Protein AF-A0A7M7LKY0-F1 (afdb_monomer)

Secondary structure (DSSP, 8-state):
---TTS---EEEEE-GGGTTTTTT--EEEEEE-TTT--EEEEEES---HHHHHHHHHHHHHH----HHHHHHHHHHHHHHSPBTTTTB-GGG--TTTHHHHHHHHHHHHHHT-PPPSS-TT-EEEEEP---TT--TTS-SEEEEEEEEEEEEEETTEEEEEEE-TT-PBPSS-EEGGGEEE-

Structure (mmCIF, N/CA/C/O backbone):
data_AF-A0A7M7LKY0-F1
#
_entry.id   AF-A0A7M7LKY0-F1
#
loop_
_atom_site.group_PDB
_atom_site.id
_atom_site.type_symbol
_atom_site.label_atom_id
_atom_site.label_alt_id
_atom_site.label_comp_id
_atom_site.label_asym_id
_atom_site.label_entity_id
_atom_site.label_seq_id
_atom_site.pdbx_PDB_ins_code
_atom_site.Cartn_x
_atom_site.Cartn_y
_atom_site.Cartn_z
_atom_site.occupancy
_atom_site.B_iso_or_equiv
_atom_site.auth_seq_id
_atom_site.auth_comp_id
_atom_site.auth_asym_id
_atom_site.auth_atom_id
_atom_site.pdbx_PDB_model_num
ATOM 1 N N . MET A 1 1 ? -1.950 3.261 -10.637 1.00 43.12 1 MET A N 1
ATOM 2 C CA . MET A 1 1 ? -0.939 3.680 -9.642 1.00 43.12 1 MET A CA 1
ATOM 3 C C . MET A 1 1 ? -0.586 5.120 -9.953 1.00 43.12 1 MET A C 1
ATOM 5 O O . MET A 1 1 ? -0.493 5.429 -11.133 1.00 43.12 1 MET A O 1
ATOM 9 N N . ARG A 1 2 ? -0.475 5.975 -8.933 1.00 46.00 2 ARG A N 1
ATOM 10 C CA . ARG A 1 2 ? 0.137 7.307 -9.062 1.00 46.00 2 ARG A CA 1
ATOM 11 C C . ARG A 1 2 ? 1.649 7.134 -9.315 1.00 46.00 2 ARG A C 1
ATOM 13 O O . ARG A 1 2 ? 2.195 6.119 -8.879 1.00 46.00 2 ARG A O 1
ATOM 20 N N . GLY A 1 3 ? 2.249 8.007 -10.119 1.00 49.88 3 GLY A N 1
ATOM 21 C CA . GLY A 1 3 ? 3.617 7.910 -10.649 1.00 49.88 3 GLY A CA 1
ATOM 22 C C . GLY A 1 3 ? 4.743 8.091 -9.618 1.00 49.88 3 GLY A C 1
ATOM 23 O O . GLY A 1 3 ? 4.490 8.258 -8.425 1.00 49.88 3 GLY A O 1
ATOM 24 N N . LEU A 1 4 ? 5.994 8.035 -10.101 1.00 54.53 4 LEU A N 1
ATOM 25 C CA . LEU A 1 4 ? 7.204 8.408 -9.348 1.00 54.53 4 LEU A CA 1
ATOM 26 C C . LEU A 1 4 ? 7.056 9.808 -8.772 1.00 54.53 4 LEU A C 1
ATOM 28 O O . LEU A 1 4 ? 6.552 10.707 -9.441 1.00 54.53 4 LEU A O 1
ATOM 32 N N . ASP A 1 5 ? 7.503 9.978 -7.541 1.00 54.78 5 ASP A N 1
ATOM 33 C CA . ASP A 1 5 ? 7.459 11.223 -6.808 1.00 54.78 5 ASP A CA 1
ATOM 34 C C . ASP A 1 5 ? 6.046 11.812 -6.557 1.00 54.78 5 ASP A C 1
ATOM 36 O O . ASP A 1 5 ? 5.919 12.922 -6.039 1.00 54.78 5 ASP A O 1
ATOM 40 N N . GLU A 1 6 ? 4.959 11.084 -6.840 1.00 62.81 6 GLU A N 1
ATOM 41 C CA . GLU A 1 6 ? 3.590 11.582 -6.612 1.00 62.81 6 GLU A CA 1
ATOM 42 C C . GLU A 1 6 ? 3.044 11.252 -5.218 1.00 62.81 6 GLU A C 1
ATOM 44 O O . GLU A 1 6 ? 2.057 11.836 -4.765 1.00 62.81 6 GLU A O 1
ATOM 49 N N . THR A 1 7 ? 3.603 10.251 -4.538 1.00 69.56 7 THR A N 1
ATOM 50 C CA . THR A 1 7 ? 3.146 9.837 -3.204 1.00 69.56 7 THR A CA 1
ATOM 51 C C . THR A 1 7 ? 4.330 9.411 -2.354 1.00 69.56 7 THR A C 1
ATOM 53 O O . THR A 1 7 ? 4.968 8.402 -2.640 1.00 69.56 7 THR A O 1
ATOM 56 N N . TRP A 1 8 ? 4.617 10.207 -1.321 1.00 73.69 8 TRP A N 1
ATOM 57 C CA . TRP A 1 8 ? 5.762 10.030 -0.429 1.00 73.69 8 TRP A CA 1
ATOM 58 C C . TRP A 1 8 ? 5.234 9.827 0.993 1.00 73.69 8 TRP A C 1
ATOM 60 O O . TRP A 1 8 ? 4.974 10.806 1.697 1.00 73.69 8 TRP A O 1
ATOM 70 N N . PRO A 1 9 ? 4.993 8.581 1.432 1.00 83.00 9 PRO A N 1
ATOM 71 C CA . PRO A 1 9 ? 4.796 8.281 2.833 1.00 83.00 9 PRO A CA 1
ATOM 72 C C . PRO A 1 9 ? 6.006 8.772 3.617 1.00 83.00 9 PRO A C 1
ATOM 74 O O . PRO A 1 9 ? 7.152 8.474 3.272 1.00 83.00 9 PRO A O 1
ATOM 77 N N . ALA A 1 10 ? 5.725 9.527 4.667 1.00 89.38 10 ALA A N 1
ATOM 78 C CA . ALA A 1 10 ? 6.716 9.977 5.617 1.00 89.38 10 ALA A CA 1
ATOM 79 C C . ALA A 1 10 ? 6.279 9.552 7.015 1.00 89.38 10 ALA A C 1
ATOM 81 O O . ALA A 1 10 ? 5.097 9.655 7.349 1.00 89.38 10 ALA A O 1
ATOM 82 N N . ASP A 1 11 ? 7.231 9.081 7.810 1.00 89.38 11 ASP A N 1
ATOM 83 C CA . ASP A 1 11 ? 7.001 8.689 9.196 1.00 89.38 11 ASP A CA 1
ATOM 84 C C . ASP A 1 11 ? 8.164 9.146 10.078 1.00 89.38 11 ASP A C 1
ATOM 86 O O . ASP A 1 11 ? 9.306 9.273 9.618 1.00 89.38 11 ASP A O 1
ATOM 90 N N . LEU A 1 12 ? 7.864 9.404 11.347 1.00 90.00 12 LEU A N 1
ATOM 91 C CA . LEU A 1 12 ? 8.829 9.846 12.339 1.00 90.00 12 LEU A CA 1
ATOM 92 C C . LEU A 1 12 ? 9.069 8.728 13.352 1.00 90.00 12 LEU A C 1
ATOM 94 O O . LEU A 1 12 ? 8.235 8.451 14.209 1.00 90.00 12 LEU A O 1
ATOM 98 N N . VAL A 1 13 ? 10.249 8.123 13.286 1.00 87.75 13 VAL A N 1
ATOM 99 C CA . VAL A 1 13 ? 10.652 7.069 14.218 1.00 87.75 13 VAL A CA 1
ATOM 100 C C . VAL A 1 13 ? 11.185 7.707 15.499 1.00 87.75 13 VAL A C 1
ATOM 102 O O . VAL A 1 13 ? 12.084 8.550 15.441 1.00 87.75 13 VAL A O 1
ATOM 105 N N . GLU A 1 14 ? 10.656 7.306 16.656 1.00 87.50 14 GLU A N 1
ATOM 106 C CA . GLU A 1 14 ? 11.133 7.768 17.963 1.00 87.50 14 GLU A CA 1
ATOM 107 C C . GLU A 1 14 ? 12.350 6.949 18.425 1.00 87.50 14 GLU A C 1
ATOM 109 O O . GLU A 1 14 ? 12.289 5.733 18.569 1.00 87.50 14 GLU A O 1
ATOM 114 N N . MET A 1 15 ? 13.463 7.640 18.676 1.00 86.88 15 MET A N 1
ATOM 115 C CA . MET A 1 15 ? 14.766 7.071 19.050 1.00 86.88 15 MET A CA 1
ATOM 116 C C . MET A 1 15 ? 15.324 7.697 20.340 1.00 86.88 15 MET A C 1
ATOM 118 O O . MET A 1 15 ? 16.519 7.602 20.615 1.00 86.88 15 MET A O 1
ATOM 122 N N . GLN A 1 16 ? 14.469 8.336 21.147 1.00 85.50 16 GLN A N 1
ATOM 123 C CA . GLN A 1 16 ? 14.849 9.072 22.364 1.00 85.50 16 GLN A CA 1
ATOM 124 C C . GLN A 1 16 ? 15.644 8.225 23.367 1.00 85.50 16 GLN A C 1
ATOM 126 O O . GLN A 1 16 ? 16.562 8.729 24.009 1.00 85.50 16 GLN A O 1
ATOM 131 N N . LEU A 1 17 ? 15.325 6.930 23.474 1.00 83.06 17 LEU A N 1
ATOM 132 C CA . LEU A 1 17 ? 16.020 5.996 24.368 1.00 83.06 17 LEU A CA 1
ATOM 133 C C . LEU A 1 17 ? 17.518 5.880 24.050 1.00 83.06 17 LEU A C 1
ATOM 135 O O . LEU A 1 17 ? 18.318 5.638 24.945 1.00 83.06 17 LEU A O 1
ATOM 139 N N . TYR A 1 18 ? 17.894 6.116 22.794 1.00 83.62 18 TYR A N 1
ATOM 140 C CA . TYR A 1 18 ? 19.265 6.019 22.300 1.00 83.62 18 TYR A CA 1
ATOM 141 C C . TYR A 1 18 ? 19.905 7.394 22.089 1.00 83.62 18 TYR A C 1
ATOM 143 O O . TYR A 1 18 ? 20.955 7.504 21.463 1.00 83.62 18 TYR A O 1
ATOM 151 N N . ALA A 1 19 ? 19.287 8.474 22.573 1.00 81.06 19 ALA A N 1
ATOM 152 C CA . ALA A 1 19 ? 19.737 9.832 22.288 1.00 81.06 19 ALA A CA 1
ATOM 153 C C . ALA A 1 19 ? 21.159 10.112 22.787 1.00 81.06 19 ALA A C 1
ATOM 155 O O . ALA A 1 19 ? 21.903 10.835 22.127 1.00 81.06 19 ALA A O 1
ATOM 156 N N . GLN A 1 20 ? 21.555 9.531 23.925 1.00 84.38 20 GLN A N 1
ATOM 157 C CA . GLN A 1 20 ? 22.908 9.692 24.465 1.00 84.38 20 GLN A CA 1
ATOM 158 C C . GLN A 1 20 ? 23.964 9.107 23.517 1.00 84.38 20 GLN A C 1
ATOM 160 O O . GLN A 1 20 ? 24.962 9.762 23.223 1.00 84.38 20 GLN A O 1
ATOM 165 N N . GLU A 1 21 ? 23.696 7.924 22.964 1.00 87.62 21 GLU A N 1
ATOM 166 C CA . GLU A 1 21 ? 24.550 7.260 21.972 1.00 87.62 21 GLU A CA 1
ATOM 167 C C . GLU A 1 21 ? 24.487 7.974 20.609 1.00 87.62 21 GLU A C 1
ATOM 169 O O . GLU A 1 21 ? 25.489 8.115 19.907 1.00 87.62 21 GLU A O 1
ATOM 174 N N . ASN A 1 22 ? 23.322 8.531 20.276 1.00 85.25 22 ASN A N 1
ATOM 175 C CA . ASN A 1 22 ? 23.041 9.216 19.018 1.00 85.25 22 ASN A CA 1
ATOM 176 C C . ASN A 1 22 ? 23.273 10.729 19.085 1.00 85.25 22 ASN A C 1
ATOM 178 O O . ASN A 1 22 ? 22.639 11.483 18.351 1.00 85.25 22 ASN A O 1
ATOM 182 N N . LYS A 1 23 ? 24.180 11.214 19.942 1.00 89.88 23 LYS A N 1
ATOM 183 C CA . LYS A 1 23 ? 24.608 12.633 19.975 1.00 89.88 23 LYS A CA 1
ATOM 184 C C . LYS A 1 23 ? 23.442 13.632 20.128 1.00 89.88 23 LYS A C 1
ATOM 186 O O . LYS A 1 23 ? 23.463 14.738 19.575 1.00 89.88 23 LYS A O 1
ATOM 191 N N . GLY A 1 24 ? 22.413 13.239 20.870 1.00 87.38 24 GLY A N 1
ATOM 192 C CA . GLY A 1 24 ? 21.205 14.018 21.135 1.00 87.38 24 GLY A CA 1
ATOM 193 C C . GLY A 1 24 ? 20.158 13.994 20.019 1.00 87.38 24 GLY A C 1
ATOM 194 O O . GLY A 1 24 ? 19.211 14.776 20.086 1.00 87.38 24 GLY A O 1
ATOM 195 N N . TYR A 1 25 ? 20.308 13.148 18.994 1.00 89.50 25 TYR A N 1
ATOM 196 C CA . TYR A 1 25 ? 19.250 12.901 18.015 1.00 89.50 25 TYR A CA 1
ATOM 197 C C . TYR A 1 25 ? 18.211 11.947 18.601 1.00 89.50 25 TYR A C 1
ATOM 199 O O . TYR A 1 25 ? 18.519 10.829 19.006 1.00 89.50 25 TYR A O 1
ATOM 207 N N . ASN A 1 26 ? 16.974 12.424 18.639 1.00 89.12 26 ASN A N 1
ATOM 208 C CA . ASN A 1 26 ? 15.852 11.772 19.302 1.00 89.12 26 ASN A CA 1
ATOM 209 C C . ASN A 1 26 ? 14.880 11.133 18.311 1.00 89.12 26 ASN A C 1
ATOM 211 O O . ASN A 1 26 ? 14.035 10.344 18.722 1.00 89.12 26 ASN A O 1
ATOM 215 N N . TYR A 1 27 ? 14.960 11.498 17.031 1.00 91.81 27 TYR A N 1
ATOM 216 C CA . TYR A 1 27 ? 14.020 11.056 16.011 1.00 91.81 27 TYR A CA 1
ATOM 217 C C . TYR A 1 27 ? 14.716 10.825 14.674 1.00 91.81 27 TYR A C 1
ATOM 219 O O . TYR A 1 27 ? 15.757 11.421 14.389 1.00 91.81 27 TYR A O 1
ATOM 227 N N . LEU A 1 28 ? 14.098 10.009 13.828 1.00 91.25 28 LEU A N 1
ATOM 228 C CA . LEU A 1 28 ? 14.469 9.843 12.427 1.00 91.25 28 LEU A CA 1
ATOM 229 C C . LEU A 1 28 ? 13.237 10.116 11.567 1.00 91.25 28 LEU A C 1
ATOM 231 O O . LEU A 1 28 ? 12.245 9.398 11.664 1.00 91.25 28 LEU A O 1
ATOM 235 N N . LEU A 1 29 ? 13.297 11.146 10.724 1.00 92.12 29 LEU A N 1
ATOM 236 C CA . LEU A 1 29 ? 12.307 11.348 9.674 1.00 92.12 29 LEU A CA 1
ATOM 237 C C . LEU A 1 29 ? 12.657 10.429 8.512 1.00 92.12 29 LEU A C 1
ATOM 239 O O . LEU A 1 29 ? 13.702 10.602 7.887 1.00 92.12 29 LEU A O 1
ATOM 243 N N . THR A 1 30 ? 11.780 9.479 8.227 1.00 90.06 30 THR A N 1
ATOM 244 C CA . THR A 1 30 ? 11.884 8.590 7.071 1.00 90.06 30 THR A CA 1
ATOM 245 C C . THR A 1 30 ? 10.908 9.047 6.003 1.00 90.06 30 THR A C 1
ATOM 247 O O . THR A 1 30 ? 9.767 9.381 6.310 1.00 90.06 30 THR A O 1
ATOM 250 N N . VAL A 1 31 ? 11.357 9.094 4.755 1.00 88.12 31 VAL A N 1
ATOM 251 C CA . VAL A 1 31 ? 10.528 9.457 3.603 1.00 88.12 31 VAL A CA 1
ATOM 252 C C . VAL A 1 31 ? 10.808 8.446 2.509 1.00 88.12 31 VAL A C 1
ATOM 254 O O . VAL A 1 31 ? 11.971 8.205 2.196 1.00 88.12 31 VAL A O 1
ATOM 257 N N . ILE A 1 32 ? 9.767 7.827 1.962 1.00 83.81 32 ILE A N 1
ATOM 258 C CA . ILE A 1 32 ? 9.908 6.760 0.969 1.00 83.81 32 ILE A CA 1
ATOM 259 C C . ILE A 1 32 ? 9.174 7.170 -0.297 1.00 83.81 32 ILE A C 1
ATOM 261 O O . ILE A 1 32 ? 7.981 7.454 -0.248 1.00 83.81 32 ILE A O 1
ATOM 265 N N . ASP A 1 33 ? 9.850 7.139 -1.441 1.00 80.12 33 ASP A N 1
ATOM 266 C CA . ASP A 1 33 ? 9.152 7.207 -2.722 1.00 80.12 33 ASP A CA 1
ATOM 267 C C . ASP A 1 33 ? 8.450 5.861 -2.993 1.00 80.12 33 ASP A C 1
ATOM 269 O O . ASP A 1 33 ? 9.067 4.790 -3.018 1.00 80.12 33 ASP A O 1
ATOM 273 N N . VAL A 1 34 ? 7.123 5.887 -3.161 1.00 74.31 34 VAL A N 1
ATOM 274 C CA . VAL A 1 34 ? 6.305 4.661 -3.260 1.00 74.31 34 VAL A CA 1
ATOM 275 C C . VAL A 1 34 ? 6.647 3.836 -4.487 1.00 74.31 34 VAL A C 1
ATOM 277 O O . VAL A 1 34 ? 6.477 2.612 -4.449 1.00 74.31 34 VAL A O 1
ATOM 280 N N . PHE A 1 35 ? 7.085 4.471 -5.564 1.00 64.88 35 PHE A N 1
ATOM 281 C CA . PHE A 1 35 ? 7.305 3.788 -6.822 1.00 64.88 35 PHE A CA 1
ATOM 282 C C . PHE A 1 35 ? 8.678 3.103 -6.854 1.00 64.88 35 PHE A C 1
ATOM 284 O O . PHE A 1 35 ? 8.746 1.893 -7.057 1.00 64.88 35 PHE A O 1
ATOM 291 N N . SER A 1 36 ? 9.755 3.847 -6.606 1.00 71.69 36 SER A N 1
ATOM 292 C CA . SER A 1 36 ? 11.146 3.371 -6.623 1.00 71.69 36 SER A CA 1
ATOM 293 C C . SER A 1 36 ? 11.541 2.613 -5.357 1.00 71.69 36 SER A C 1
ATOM 295 O O . SER A 1 36 ? 12.524 1.878 -5.370 1.00 71.69 36 SER A O 1
ATOM 297 N N . LYS A 1 37 ? 10.787 2.787 -4.261 1.00 74.19 37 LYS A N 1
ATOM 298 C CA . LYS A 1 37 ? 11.127 2.309 -2.909 1.00 74.19 37 LYS A CA 1
ATOM 299 C C . LYS A 1 37 ? 12.392 2.938 -2.325 1.00 74.19 37 LYS A C 1
ATOM 301 O O . LYS A 1 37 ? 12.870 2.471 -1.292 1.00 74.19 37 LYS A O 1
ATOM 306 N N . TYR A 1 38 ? 12.915 3.998 -2.939 1.00 75.62 38 TYR A N 1
ATOM 307 C CA . TYR A 1 38 ? 14.046 4.734 -2.395 1.00 75.62 38 TYR A CA 1
ATOM 308 C C . TYR A 1 38 ? 13.636 5.451 -1.104 1.00 75.62 38 TYR A C 1
ATOM 310 O O . TYR A 1 38 ? 12.563 6.055 -1.038 1.00 75.62 38 TYR A O 1
ATOM 318 N N . ALA A 1 39 ? 14.483 5.371 -0.078 1.00 82.88 39 ALA A N 1
ATOM 319 C CA . ALA A 1 39 ? 14.218 5.940 1.235 1.00 82.88 39 ALA A CA 1
ATOM 320 C C . ALA A 1 39 ? 15.268 6.994 1.601 1.00 82.88 39 ALA A C 1
ATOM 322 O O . ALA A 1 39 ? 16.473 6.756 1.503 1.00 82.88 39 ALA A O 1
ATOM 323 N N . TRP A 1 40 ? 14.807 8.143 2.085 1.00 87.12 40 TRP A N 1
ATOM 324 C CA . TRP A 1 40 ? 15.637 9.121 2.777 1.00 87.12 40 TRP A CA 1
ATOM 325 C C . TRP A 1 40 ? 15.387 9.035 4.272 1.00 87.12 40 TRP A C 1
ATOM 327 O O . TRP A 1 40 ? 14.243 8.909 4.707 1.00 87.12 40 TRP A O 1
ATOM 337 N N . THR A 1 41 ? 16.455 9.191 5.050 1.00 89.00 41 THR A N 1
ATOM 338 C CA . THR A 1 41 ? 16.371 9.280 6.506 1.00 89.00 41 THR A CA 1
ATOM 339 C C . THR A 1 41 ? 17.121 10.514 6.984 1.00 89.00 41 THR A C 1
ATOM 341 O O . THR A 1 41 ? 18.300 10.688 6.667 1.00 89.00 41 THR A O 1
ATOM 344 N N . VAL A 1 42 ? 16.446 11.372 7.748 1.00 91.94 42 VAL A N 1
ATOM 345 C CA . VAL A 1 42 ? 17.019 12.597 8.318 1.00 91.94 42 VAL A CA 1
ATOM 346 C C . VAL A 1 42 ? 16.899 12.551 9.845 1.00 91.94 42 VAL A C 1
ATOM 348 O O . VAL A 1 42 ? 15.781 12.482 10.356 1.00 91.94 42 VAL A O 1
ATOM 351 N N . PRO A 1 43 ? 18.013 12.576 10.598 1.00 92.88 43 PRO A N 1
ATOM 352 C CA . PRO A 1 43 ? 17.968 12.591 12.055 1.00 92.88 43 PRO A CA 1
ATOM 353 C C . PRO A 1 43 ? 17.569 13.968 12.591 1.00 92.88 43 PRO A C 1
ATOM 355 O O . PRO A 1 43 ? 18.085 14.988 12.136 1.00 92.88 43 PRO A O 1
ATOM 358 N N . LEU A 1 44 ? 16.675 13.987 13.583 1.00 93.12 44 LEU A N 1
ATOM 359 C CA . LEU A 1 44 ? 16.157 15.197 14.227 1.00 93.12 44 LEU A CA 1
ATOM 360 C C . LEU A 1 44 ? 16.364 15.127 15.738 1.00 93.12 44 LEU A C 1
ATOM 362 O O . LEU A 1 44 ? 16.277 14.065 16.361 1.00 93.12 44 LEU A O 1
ATOM 366 N N . LYS A 1 45 ? 16.646 16.274 16.347 1.00 91.75 45 LYS A N 1
ATOM 367 C CA . LYS A 1 45 ? 16.754 16.410 17.800 1.00 91.75 45 LYS A CA 1
ATOM 368 C C . LYS A 1 45 ? 15.388 16.652 18.424 1.00 91.75 45 LYS A C 1
ATOM 370 O O . LYS A 1 45 ? 15.147 16.175 19.529 1.00 91.75 45 LYS A O 1
ATOM 375 N N . GLN A 1 46 ? 14.476 17.343 17.743 1.00 91.12 46 GLN A N 1
ATOM 376 C CA . GLN A 1 46 ? 13.127 17.595 18.248 1.00 91.12 46 GLN A CA 1
ATOM 377 C C . GLN A 1 46 ? 12.065 17.351 17.170 1.00 91.12 46 GLN A C 1
ATOM 379 O O . GLN A 1 46 ? 12.297 17.528 15.978 1.00 91.12 46 GLN A O 1
ATOM 384 N N . LYS A 1 47 ? 10.851 16.982 17.596 1.00 91.00 47 LYS A N 1
ATOM 385 C CA . LYS A 1 47 ? 9.690 16.791 16.706 1.00 91.00 47 LYS A CA 1
ATOM 386 C C . LYS A 1 47 ? 8.911 18.083 16.450 1.00 91.00 47 LYS A C 1
ATOM 388 O O . LYS A 1 47 ? 7.692 18.068 16.300 1.00 91.00 47 LYS A O 1
ATOM 393 N N . THR A 1 48 ? 9.600 19.223 16.478 1.00 92.88 48 THR A N 1
ATOM 394 C CA . THR A 1 48 ? 8.954 20.522 16.266 1.00 92.88 48 THR A CA 1
ATOM 395 C C . THR A 1 48 ? 8.578 20.687 14.796 1.00 92.88 48 THR A C 1
ATOM 397 O O . THR A 1 48 ? 9.287 20.206 13.911 1.00 92.88 48 THR A O 1
ATOM 400 N N . GLY A 1 49 ? 7.482 21.401 14.520 1.00 89.88 49 GLY A N 1
ATOM 401 C CA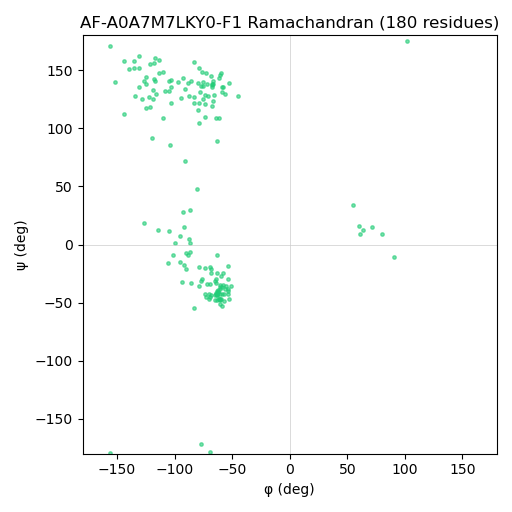 . GLY A 1 49 ? 7.027 21.628 13.144 1.00 89.88 49 GLY A CA 1
ATOM 402 C C . GLY A 1 49 ? 8.100 22.272 12.260 1.00 89.88 49 GLY A C 1
ATOM 403 O O . GLY A 1 49 ? 8.273 21.858 11.119 1.00 89.88 49 GLY A O 1
ATOM 404 N N . ASN A 1 50 ? 8.880 23.213 12.804 1.00 92.81 50 ASN A N 1
ATOM 405 C CA . ASN A 1 50 ? 9.963 23.881 12.077 1.00 92.81 50 ASN A CA 1
ATOM 406 C C . ASN A 1 50 ? 11.091 22.917 11.688 1.00 92.81 50 ASN A C 1
ATOM 408 O O . ASN A 1 50 ? 11.578 22.961 10.560 1.00 92.81 50 ASN A O 1
ATOM 412 N N . GLU A 1 51 ? 11.500 22.042 12.608 1.00 92.06 51 GLU A N 1
ATOM 413 C CA . GLU A 1 51 ? 12.592 21.093 12.377 1.00 92.06 51 GLU A CA 1
ATOM 414 C C . GLU A 1 51 ? 12.179 20.006 11.377 1.00 92.06 51 GLU A C 1
ATOM 416 O O . GLU A 1 51 ? 12.913 19.723 10.429 1.00 92.06 51 GLU A O 1
ATOM 421 N N . VAL A 1 52 ? 10.957 19.478 11.512 1.00 92.12 52 VAL A N 1
ATOM 422 C CA . VAL A 1 52 ? 10.388 18.514 10.559 1.00 92.12 52 VAL A CA 1
ATOM 423 C C . VAL A 1 52 ? 10.204 19.151 9.178 1.00 92.12 52 VAL A C 1
ATOM 425 O O . VAL A 1 52 ? 10.557 18.535 8.174 1.00 92.12 52 VAL A O 1
ATOM 428 N N . ALA A 1 53 ? 9.714 20.392 9.098 1.00 92.75 53 ALA A N 1
ATOM 429 C CA . ALA A 1 53 ? 9.548 21.097 7.827 1.00 92.75 53 ALA A CA 1
ATOM 430 C C . ALA A 1 53 ? 10.891 21.361 7.131 1.00 92.75 53 ALA A C 1
ATOM 432 O O . ALA A 1 53 ? 11.006 21.153 5.923 1.00 92.75 53 ALA A O 1
ATOM 433 N N . ALA A 1 54 ? 11.922 21.768 7.877 1.00 93.44 54 ALA A N 1
ATOM 434 C CA . ALA A 1 54 ? 13.266 21.956 7.333 1.00 93.44 54 ALA A CA 1
ATOM 435 C C . ALA A 1 54 ? 13.859 20.635 6.813 1.00 93.44 54 ALA A C 1
ATOM 437 O O . ALA A 1 54 ? 14.429 20.594 5.719 1.00 93.44 54 ALA A O 1
ATOM 438 N N . ALA A 1 55 ? 13.673 19.544 7.559 1.00 92.19 55 ALA A N 1
ATOM 439 C CA . ALA A 1 55 ? 14.099 18.213 7.149 1.00 92.19 55 ALA A CA 1
ATOM 440 C C . ALA A 1 55 ? 13.370 17.742 5.884 1.00 92.19 55 ALA A C 1
ATOM 442 O O . ALA A 1 55 ? 14.024 17.339 4.922 1.00 92.19 55 ALA A O 1
ATOM 443 N N . MET A 1 56 ? 12.043 17.880 5.833 1.00 89.88 56 MET A N 1
ATOM 444 C CA . MET A 1 56 ? 11.241 17.542 4.656 1.00 89.88 56 MET A CA 1
ATOM 445 C C . MET A 1 56 ? 11.647 18.379 3.439 1.00 89.88 56 MET A C 1
ATOM 447 O O . MET A 1 56 ? 11.837 17.836 2.354 1.00 89.88 56 MET A O 1
ATOM 451 N N . LYS A 1 57 ? 11.879 19.686 3.617 1.00 90.00 57 LYS A N 1
ATOM 452 C CA . LYS A 1 57 ? 12.392 20.557 2.553 1.00 90.00 57 LYS A CA 1
ATOM 453 C C . LYS A 1 57 ? 13.726 20.044 2.005 1.00 90.00 57 LYS A C 1
ATOM 455 O O . LYS A 1 57 ? 13.904 20.005 0.794 1.00 90.00 57 LYS A O 1
ATOM 460 N N . SER A 1 58 ? 14.636 19.593 2.872 1.00 89.06 58 SER A N 1
ATOM 461 C CA . SER A 1 58 ? 15.922 19.031 2.438 1.00 89.06 58 SER A CA 1
ATOM 462 C C . SER A 1 58 ? 15.774 17.744 1.616 1.00 89.06 58 SER A C 1
ATOM 464 O O . SER A 1 58 ? 16.569 17.508 0.710 1.00 89.06 58 SER A O 1
ATOM 466 N N . VAL A 1 59 ? 14.755 16.928 1.906 1.00 86.50 59 VAL A N 1
ATOM 467 C CA . VAL A 1 59 ? 14.437 15.707 1.154 1.00 86.50 59 VAL A CA 1
ATOM 468 C C . VAL A 1 59 ? 13.846 16.066 -0.210 1.00 86.50 59 VAL A C 1
ATOM 470 O O . VAL A 1 59 ? 14.318 15.561 -1.224 1.00 86.50 59 VAL A O 1
ATOM 473 N N . LEU A 1 60 ? 12.905 17.012 -0.257 1.00 82.69 60 LEU A N 1
ATOM 474 C CA . LEU A 1 60 ? 12.305 17.507 -1.502 1.00 82.69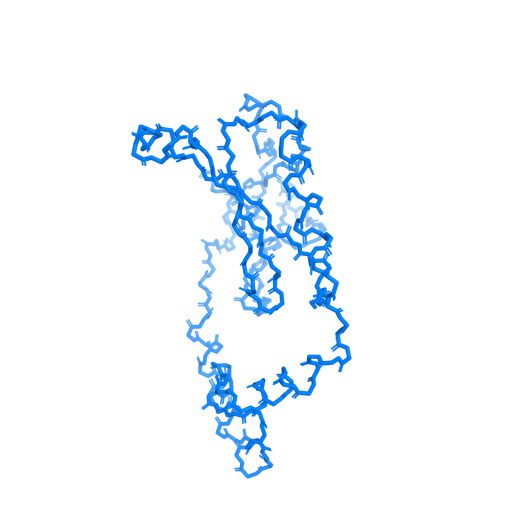 60 LEU A CA 1
ATOM 475 C C . LEU A 1 60 ? 13.328 18.188 -2.425 1.00 82.69 60 LEU A C 1
ATOM 477 O O . LEU A 1 60 ? 13.316 17.965 -3.632 1.00 82.69 60 LEU A O 1
ATOM 481 N N . ASP A 1 61 ? 14.251 18.976 -1.865 1.00 81.44 61 ASP A N 1
ATOM 482 C CA . ASP A 1 61 ? 15.315 19.635 -2.633 1.00 81.44 61 ASP A CA 1
ATOM 483 C C . ASP A 1 61 ? 16.288 18.611 -3.258 1.00 81.44 61 ASP A C 1
ATOM 485 O O . ASP A 1 61 ? 16.825 18.851 -4.342 1.00 81.44 61 ASP A O 1
ATOM 489 N N . ARG A 1 62 ? 16.495 17.459 -2.597 1.00 73.50 62 ARG A N 1
ATOM 490 C CA . ARG A 1 62 ? 17.301 16.330 -3.103 1.00 73.50 62 ARG A CA 1
ATOM 491 C C . ARG A 1 62 ? 16.542 15.476 -4.115 1.00 73.50 62 ARG A C 1
ATOM 493 O O . ARG A 1 62 ? 17.152 14.979 -5.056 1.00 73.50 62 ARG A O 1
ATOM 500 N N . GLY A 1 63 ? 15.236 15.303 -3.933 1.00 64.50 63 GLY A N 1
ATOM 501 C CA . GLY A 1 63 ? 14.380 14.476 -4.781 1.00 64.50 63 GLY A CA 1
ATOM 502 C C . GLY A 1 63 ? 13.941 15.165 -6.072 1.00 64.50 63 GLY A C 1
ATOM 503 O O . GLY A 1 63 ? 12.769 15.149 -6.426 1.00 64.50 63 GLY A O 1
ATOM 504 N N . LYS A 1 64 ? 14.883 15.775 -6.799 1.00 59.25 64 LYS A N 1
ATOM 505 C CA . LYS A 1 64 ? 14.673 16.192 -8.191 1.00 59.25 64 LYS A CA 1
ATOM 506 C C . LYS A 1 64 ? 15.112 15.065 -9.116 1.00 59.25 64 LYS A C 1
ATOM 508 O O . LYS A 1 64 ? 16.146 15.170 -9.777 1.00 59.25 64 LYS A O 1
ATOM 513 N N . TYR A 1 65 ? 14.348 13.980 -9.168 1.00 59.56 65 TYR A N 1
ATOM 514 C CA . TYR A 1 65 ? 14.593 12.954 -10.172 1.00 59.56 65 TYR A CA 1
ATOM 515 C C . TYR A 1 65 ? 14.127 13.483 -11.526 1.00 59.56 65 TYR A C 1
ATOM 517 O O . TYR A 1 65 ? 12.937 13.644 -11.796 1.00 59.56 65 TYR A O 1
ATOM 525 N N . LYS A 1 66 ? 15.082 13.762 -12.417 1.00 62.66 66 LYS A N 1
ATOM 526 C CA . LYS A 1 66 ? 14.800 13.804 -13.852 1.00 62.66 66 LYS A CA 1
ATOM 527 C C . LYS A 1 66 ? 14.371 12.392 -14.241 1.00 62.66 66 LYS A C 1
ATOM 529 O O . LYS A 1 66 ? 15.206 11.555 -14.556 1.00 62.66 66 LYS A O 1
ATOM 534 N N . TRP A 1 67 ? 13.075 12.102 -14.155 1.00 57.50 67 TRP A N 1
ATOM 535 C CA . TRP A 1 67 ? 12.527 10.761 -14.383 1.00 57.50 67 TRP A CA 1
ATOM 536 C C . TRP A 1 67 ? 12.960 10.175 -15.736 1.00 57.50 67 TRP A C 1
ATOM 538 O O . TRP A 1 67 ? 13.143 8.968 -15.849 1.00 57.50 67 TRP A O 1
ATOM 548 N N . LEU A 1 68 ? 13.194 11.034 -16.735 1.00 64.56 68 LEU A N 1
ATOM 549 C CA . LEU A 1 68 ? 13.744 10.660 -18.038 1.00 64.56 68 LEU A CA 1
ATOM 550 C C . LEU A 1 68 ? 15.113 9.971 -17.945 1.00 64.56 68 LEU A C 1
ATOM 552 O O . LEU A 1 68 ? 15.368 9.053 -18.718 1.00 64.56 68 LEU A O 1
ATOM 556 N N . ASP A 1 69 ? 15.959 10.370 -16.995 1.00 69.62 69 ASP A N 1
ATOM 557 C CA . ASP A 1 69 ? 17.314 9.834 -16.843 1.00 69.62 69 ASP A CA 1
ATOM 558 C C . ASP A 1 69 ? 17.298 8.445 -16.175 1.00 69.62 69 ASP A C 1
ATOM 560 O O . ASP A 1 69 ? 18.126 7.599 -16.499 1.00 69.62 69 ASP A O 1
ATOM 564 N N . ILE A 1 70 ? 16.332 8.174 -15.283 1.00 66.62 70 ILE A N 1
ATOM 565 C CA . ILE A 1 70 ? 16.191 6.878 -14.581 1.00 66.62 70 ILE A CA 1
ATOM 566 C C . ILE A 1 70 ? 15.267 5.889 -15.301 1.00 66.62 70 ILE A C 1
ATOM 568 O O . ILE A 1 70 ? 15.303 4.688 -15.028 1.00 66.62 70 ILE A O 1
ATOM 572 N N . LEU A 1 71 ? 14.431 6.373 -16.224 1.00 75.44 71 LEU A N 1
ATOM 573 C CA . LEU A 1 71 ? 13.470 5.557 -16.964 1.00 75.44 71 LEU A CA 1
ATOM 574 C C . LEU A 1 71 ? 14.119 4.352 -17.674 1.00 75.44 71 LEU A C 1
ATOM 576 O O . LEU A 1 71 ? 13.540 3.265 -17.595 1.00 75.44 71 LEU A O 1
ATOM 580 N N . PRO A 1 72 ? 15.294 4.473 -18.331 1.00 83.56 72 PRO A N 1
ATOM 581 C CA . PRO A 1 72 ? 15.930 3.332 -18.987 1.00 83.56 72 PRO A CA 1
ATOM 582 C C . PRO A 1 72 ? 16.325 2.223 -18.005 1.00 83.56 72 PRO A C 1
ATOM 584 O O . PRO A 1 72 ? 16.077 1.045 -18.273 1.00 83.56 72 PRO A O 1
ATOM 587 N N . ASP A 1 73 ? 16.901 2.591 -16.859 1.00 80.00 73 ASP A N 1
ATOM 588 C CA . ASP A 1 73 ? 17.334 1.638 -15.835 1.00 80.00 73 ASP A CA 1
ATOM 589 C C . ASP A 1 73 ? 16.137 0.954 -15.173 1.00 80.00 73 ASP A C 1
ATOM 591 O O . ASP A 1 73 ? 16.102 -0.272 -15.068 1.00 80.00 73 ASP A O 1
ATOM 595 N N . LEU A 1 74 ? 15.101 1.723 -14.841 1.00 79.56 74 LEU A N 1
ATOM 596 C CA . LEU A 1 74 ? 13.855 1.211 -14.283 1.00 79.56 74 LEU A CA 1
ATOM 597 C C . LEU A 1 74 ? 13.145 0.233 -15.231 1.00 79.56 74 LEU A C 1
ATOM 599 O O . LEU A 1 74 ? 12.714 -0.843 -14.814 1.00 79.56 74 LEU A O 1
ATOM 603 N N . LEU A 1 75 ? 13.007 0.588 -16.514 1.00 85.19 75 LEU A N 1
ATOM 604 C CA . LEU A 1 75 ? 12.404 -0.297 -17.515 1.00 85.19 75 LEU A CA 1
ATOM 605 C C . LEU A 1 75 ? 13.220 -1.579 -17.674 1.00 85.19 75 LEU A C 1
ATOM 607 O O . LEU A 1 75 ? 12.645 -2.663 -17.814 1.00 85.19 75 LEU A O 1
ATOM 611 N N . ARG A 1 76 ? 14.554 -1.472 -17.635 1.00 86.88 76 ARG A N 1
ATOM 612 C CA . ARG A 1 76 ? 15.440 -2.636 -17.649 1.00 86.88 76 ARG A CA 1
ATOM 613 C C . ARG A 1 76 ? 15.170 -3.514 -16.432 1.00 86.88 76 ARG A C 1
ATOM 615 O O . ARG A 1 76 ? 14.945 -4.706 -16.615 1.00 86.88 76 ARG A O 1
ATOM 622 N N . GLU A 1 77 ? 15.147 -2.971 -15.223 1.00 87.50 77 GLU A N 1
ATOM 623 C CA . GLU A 1 77 ? 14.884 -3.744 -14.005 1.00 87.50 77 GLU A CA 1
ATOM 624 C C . GLU A 1 77 ? 13.501 -4.399 -14.015 1.00 87.50 77 GLU A C 1
ATOM 626 O O . GLU A 1 77 ? 13.391 -5.603 -13.781 1.00 87.50 77 GLU A O 1
ATOM 631 N N . TYR A 1 78 ? 12.454 -3.653 -14.368 1.00 85.25 78 TYR A N 1
ATOM 632 C CA . TYR A 1 78 ? 11.081 -4.154 -14.405 1.00 85.25 78 TYR A CA 1
ATOM 633 C C . TYR A 1 78 ? 10.914 -5.329 -15.373 1.00 85.25 78 TYR A C 1
ATOM 635 O O . TYR A 1 78 ? 10.340 -6.359 -15.011 1.00 85.25 78 TYR A O 1
ATOM 643 N N . ASN A 1 79 ? 11.445 -5.197 -16.593 1.00 91.38 79 ASN A N 1
ATOM 644 C CA . ASN A 1 79 ? 11.331 -6.218 -17.634 1.00 91.38 79 ASN A CA 1
ATOM 645 C C . ASN A 1 79 ? 12.221 -7.442 -17.380 1.00 91.38 79 ASN A C 1
ATOM 647 O O . ASN A 1 79 ? 11.961 -8.501 -17.951 1.00 91.38 79 ASN A O 1
ATOM 651 N N . ASN A 1 80 ? 13.262 -7.311 -16.549 1.00 90.31 80 ASN A N 1
ATOM 652 C CA . ASN A 1 80 ? 14.193 -8.388 -16.201 1.00 90.31 80 ASN A CA 1
ATOM 653 C C . ASN A 1 80 ? 13.929 -9.030 -14.833 1.00 90.31 80 ASN A C 1
ATOM 655 O O . ASN A 1 80 ? 14.561 -10.041 -14.521 1.00 90.31 80 ASN A O 1
ATOM 659 N N . SER A 1 81 ? 13.033 -8.467 -14.028 1.00 90.44 81 SER A N 1
ATOM 660 C CA . SER A 1 81 ? 12.646 -9.025 -12.734 1.00 90.44 81 SER A CA 1
ATOM 661 C C . SER A 1 81 ? 11.538 -10.053 -12.910 1.00 90.44 81 SER A C 1
ATOM 663 O O . SER A 1 81 ? 10.623 -9.863 -13.710 1.00 90.44 81 SER A O 1
ATOM 665 N N . GLU A 1 82 ? 11.598 -11.150 -12.159 1.00 90.50 82 GLU A N 1
ATOM 666 C CA . GLU A 1 82 ? 10.525 -12.141 -12.158 1.00 90.50 82 GLU A CA 1
ATOM 667 C C . GLU A 1 82 ? 9.327 -11.622 -11.371 1.00 90.50 82 GLU A C 1
ATOM 669 O O . GLU A 1 82 ? 9.426 -11.221 -10.211 1.00 90.50 82 GLU A O 1
ATOM 674 N N . HIS A 1 83 ? 8.167 -11.612 -12.015 1.00 88.50 83 HIS A N 1
ATOM 675 C CA . HIS A 1 83 ? 6.951 -11.098 -11.405 1.00 88.50 83 HIS A CA 1
ATOM 676 C C . HIS A 1 83 ? 6.168 -12.230 -10.773 1.00 88.50 83 HIS A C 1
ATOM 678 O O . HIS A 1 83 ? 5.765 -13.170 -11.456 1.00 88.50 83 HIS A O 1
ATOM 684 N N . ARG A 1 84 ? 5.840 -12.087 -9.485 1.00 86.25 84 ARG A N 1
ATOM 685 C CA . ARG A 1 84 ? 5.054 -13.076 -8.734 1.00 86.25 84 ARG A CA 1
ATOM 686 C C . ARG A 1 84 ? 3.758 -13.472 -9.437 1.00 86.25 84 ARG A C 1
ATOM 688 O O . ARG A 1 84 ? 3.379 -14.620 -9.340 1.00 86.25 84 ARG A O 1
ATOM 695 N N . THR A 1 85 ? 3.071 -12.566 -10.127 1.00 81.50 85 THR A N 1
ATOM 696 C CA . THR A 1 85 ? 1.782 -12.866 -10.776 1.00 81.50 85 THR A CA 1
ATOM 697 C C . THR A 1 85 ? 1.929 -13.818 -11.968 1.00 81.50 85 THR A C 1
ATOM 699 O O . THR A 1 85 ? 1.174 -14.781 -12.092 1.00 81.50 85 THR A O 1
ATOM 702 N N . ILE A 1 86 ? 2.920 -13.576 -12.828 1.00 85.19 86 ILE A N 1
ATOM 703 C CA . ILE A 1 86 ? 3.144 -14.351 -14.061 1.00 85.19 86 ILE A CA 1
ATOM 704 C C . ILE A 1 86 ? 4.165 -15.482 -13.880 1.00 85.19 86 ILE A C 1
ATOM 706 O O . ILE A 1 86 ? 4.217 -16.386 -14.704 1.00 85.19 86 ILE A O 1
ATOM 710 N N . GLY A 1 87 ? 4.944 -15.455 -12.795 1.00 86.00 87 GLY A N 1
ATOM 711 C CA . GLY A 1 87 ? 5.953 -16.464 -12.466 1.00 86.00 87 GLY A CA 1
ATOM 712 C C . GLY A 1 87 ? 7.197 -16.430 -13.358 1.00 86.00 87 GLY A C 1
ATOM 713 O O . GLY A 1 87 ? 7.936 -17.404 -13.389 1.00 86.00 87 GLY A O 1
ATOM 714 N N . MET A 1 88 ? 7.406 -15.352 -14.118 1.00 90.94 88 MET A N 1
ATOM 715 C CA . MET A 1 88 ? 8.557 -15.163 -15.006 1.00 90.94 88 MET A CA 1
ATOM 716 C C . MET A 1 88 ? 8.814 -13.673 -15.251 1.00 90.94 88 MET A C 1
ATOM 718 O O . MET A 1 88 ? 8.104 -12.815 -14.718 1.00 90.94 88 MET A O 1
ATOM 722 N N . LYS A 1 89 ? 9.831 -13.354 -16.052 1.00 92.25 89 LYS A N 1
ATOM 723 C CA . LYS A 1 89 ? 10.157 -11.978 -16.436 1.00 92.25 89 LYS A CA 1
ATOM 724 C C . LYS A 1 89 ? 9.222 -11.504 -17.551 1.00 92.25 89 LYS A C 1
ATOM 726 O O . LYS A 1 89 ? 8.988 -12.269 -18.488 1.00 92.25 89 LYS A O 1
ATOM 731 N N . PRO A 1 90 ? 8.734 -10.251 -17.523 1.00 92.19 90 PRO A N 1
ATOM 732 C CA . PRO A 1 90 ? 7.857 -9.733 -18.573 1.00 92.19 90 PRO A CA 1
ATOM 733 C C . PRO A 1 90 ? 8.430 -9.875 -19.985 1.00 92.19 90 PRO A C 1
ATOM 735 O O . PRO A 1 90 ? 7.707 -10.255 -20.902 1.00 92.19 90 PRO A O 1
ATOM 738 N N . LYS A 1 91 ? 9.738 -9.639 -20.154 1.00 91.75 91 LYS A N 1
ATOM 739 C CA . LYS A 1 91 ? 10.410 -9.736 -21.460 1.00 91.75 91 LYS A CA 1
ATOM 740 C C . LYS A 1 91 ? 10.389 -11.142 -22.071 1.00 91.75 91 LYS A C 1
ATOM 742 O O . LYS A 1 91 ? 10.522 -11.276 -23.282 1.00 91.75 91 LYS A O 1
ATOM 747 N N . ASP A 1 92 ? 10.259 -12.175 -21.238 1.00 90.88 92 ASP A N 1
ATOM 748 C CA . ASP A 1 92 ? 10.294 -13.571 -21.673 1.00 90.88 92 ASP A CA 1
ATOM 749 C C . ASP A 1 92 ? 8.884 -14.069 -22.062 1.00 90.88 92 ASP A C 1
ATOM 751 O O . ASP A 1 92 ? 8.741 -15.147 -22.642 1.00 90.88 92 ASP A O 1
ATOM 755 N N . GLY A 1 93 ? 7.829 -13.286 -21.793 1.00 87.12 93 GLY A N 1
ATOM 756 C CA . GLY A 1 93 ? 6.438 -13.595 -22.137 1.00 87.12 93 GLY A CA 1
ATOM 757 C C . GLY A 1 93 ? 6.182 -13.622 -23.648 1.00 87.12 93 GLY A C 1
ATOM 758 O O . GLY A 1 93 ? 6.514 -12.687 -24.371 1.00 87.12 93 GLY A O 1
ATOM 759 N N . ASN A 1 94 ? 5.572 -14.698 -24.148 1.00 90.94 94 ASN A N 1
ATOM 760 C CA . ASN A 1 94 ? 5.224 -14.873 -25.557 1.00 90.94 94 ASN A CA 1
ATOM 761 C C . ASN A 1 94 ? 4.054 -15.866 -25.736 1.00 90.94 94 ASN A C 1
ATOM 763 O O . ASN A 1 94 ? 3.660 -16.575 -24.817 1.00 90.94 94 ASN A O 1
ATOM 767 N N . ARG A 1 95 ? 3.506 -15.985 -26.952 1.00 89.94 95 ARG A N 1
ATOM 768 C CA . ARG A 1 95 ? 2.350 -16.874 -27.212 1.00 89.94 95 ARG A CA 1
ATOM 769 C C . ARG A 1 95 ? 2.590 -18.351 -26.860 1.00 89.94 95 ARG A C 1
ATOM 771 O O . ARG A 1 95 ? 1.637 -19.068 -26.588 1.00 89.94 95 ARG A O 1
ATOM 778 N N . LYS A 1 96 ? 3.842 -18.831 -26.844 1.00 90.12 96 LYS A N 1
ATOM 779 C CA . LYS A 1 96 ? 4.152 -20.232 -26.504 1.00 90.12 96 LYS A CA 1
ATOM 780 C C . LYS A 1 96 ? 4.055 -20.501 -25.001 1.00 90.12 96 LYS A C 1
ATOM 782 O O . LYS A 1 96 ? 3.743 -21.623 -24.615 1.00 90.12 96 LYS A O 1
ATOM 787 N N . ASN A 1 97 ? 4.317 -19.500 -24.156 1.00 89.00 97 ASN A N 1
ATOM 788 C CA . ASN A 1 97 ? 4.244 -19.634 -22.696 1.00 89.00 97 ASN A CA 1
ATOM 789 C C . ASN A 1 97 ? 2.947 -19.082 -22.086 1.00 89.00 97 ASN A C 1
ATOM 791 O O . ASN A 1 97 ? 2.748 -19.203 -20.879 1.00 89.00 97 ASN A O 1
ATOM 795 N N . GLU A 1 98 ? 2.030 -18.579 -22.912 1.00 89.50 98 GLU A N 1
ATOM 796 C CA . GLU A 1 98 ? 0.732 -18.047 -22.492 1.00 89.50 98 GLU A CA 1
ATOM 797 C C . GLU A 1 98 ? -0.053 -19.034 -21.619 1.00 89.50 98 GLU A C 1
ATOM 799 O O . GLU A 1 98 ? -0.509 -18.675 -20.536 1.00 89.50 98 GLU A O 1
ATOM 804 N N . ALA A 1 99 ? -0.134 -20.306 -22.021 1.00 91.25 99 ALA A N 1
ATOM 805 C CA . ALA A 1 99 ? -0.832 -21.330 -21.242 1.00 91.25 99 ALA A CA 1
ATOM 806 C C . ALA A 1 99 ? -0.218 -21.531 -19.841 1.00 91.25 99 ALA A C 1
ATOM 808 O O . ALA A 1 99 ? -0.941 -21.742 -18.865 1.00 91.25 99 ALA A O 1
ATOM 809 N N . ILE A 1 100 ? 1.110 -21.435 -19.728 1.00 88.62 100 ILE A N 1
ATOM 810 C CA . ILE A 1 100 ? 1.836 -21.563 -18.458 1.00 88.62 100 ILE A CA 1
ATOM 811 C C . ILE A 1 100 ? 1.551 -20.344 -17.577 1.00 88.62 100 ILE A C 1
ATOM 813 O O . ILE A 1 100 ? 1.205 -20.507 -16.407 1.00 88.62 100 ILE A O 1
ATOM 817 N N . VAL A 1 101 ? 1.632 -19.139 -18.151 1.00 89.06 101 VAL A N 1
ATOM 818 C CA . VAL A 1 101 ? 1.341 -17.875 -17.459 1.00 89.06 101 VAL A CA 1
ATOM 819 C C . VAL A 1 101 ? -0.100 -17.853 -16.956 1.00 89.06 101 VAL A C 1
ATOM 821 O O . VAL A 1 101 ? -0.335 -17.556 -15.787 1.00 89.06 101 VAL A O 1
ATOM 824 N N . LEU A 1 102 ? -1.065 -18.230 -17.798 1.00 87.81 102 LEU A N 1
ATOM 825 C CA . LEU A 1 102 ? -2.474 -18.303 -17.421 1.00 87.81 102 LEU A CA 1
ATOM 826 C C . LEU A 1 102 ? -2.694 -19.320 -16.301 1.00 87.81 102 LEU A C 1
ATOM 828 O O . LEU A 1 102 ? -3.328 -18.994 -15.299 1.00 87.81 102 LEU A O 1
ATOM 832 N N . LYS A 1 103 ? -2.125 -20.527 -16.408 1.00 89.88 103 LYS A N 1
ATOM 833 C CA . LYS A 1 103 ? -2.219 -21.543 -15.348 1.00 89.88 103 LYS A CA 1
ATOM 834 C C . LYS A 1 103 ? -1.638 -21.032 -14.028 1.00 89.88 103 LYS A C 1
ATOM 836 O O . LYS A 1 103 ? -2.236 -21.244 -12.973 1.00 89.88 103 LYS A O 1
ATOM 841 N N . HIS A 1 104 ? -0.498 -20.346 -14.080 1.00 88.62 104 HIS A N 1
ATOM 842 C CA . HIS A 1 104 ? 0.141 -19.759 -12.909 1.00 88.62 104 HIS A CA 1
ATOM 843 C C . HIS A 1 104 ? -0.714 -18.656 -12.274 1.00 88.62 104 HIS A C 1
ATOM 845 O O . HIS A 1 104 ? -0.963 -18.682 -11.067 1.00 88.62 104 HIS A O 1
ATOM 851 N N . PHE A 1 105 ? -1.222 -17.739 -13.096 1.00 86.44 105 PHE A N 1
ATOM 852 C CA . PHE A 1 105 ? -2.131 -16.682 -12.675 1.00 86.44 105 PHE A CA 1
ATOM 853 C C . PHE A 1 105 ? -3.384 -17.257 -12.008 1.00 86.44 105 PHE A C 1
ATOM 855 O O . PHE A 1 105 ? -3.728 -16.858 -10.896 1.00 86.44 105 PHE A O 1
ATOM 862 N N . PHE A 1 106 ? -4.032 -18.244 -12.636 1.00 85.81 106 PHE A N 1
ATOM 863 C CA . PHE A 1 106 ? -5.211 -18.895 -12.072 1.00 85.81 106 PHE A CA 1
ATOM 864 C C . PHE A 1 106 ? -4.901 -19.600 -10.749 1.00 85.81 106 PHE A C 1
ATOM 866 O O . PHE A 1 106 ? -5.681 -19.475 -9.806 1.00 85.81 106 PHE A O 1
ATOM 873 N N . ARG A 1 107 ? -3.755 -20.277 -10.621 1.00 86.94 107 ARG A N 1
ATOM 874 C CA . ARG A 1 107 ? -3.325 -20.878 -9.349 1.00 86.94 107 ARG A CA 1
ATOM 875 C C . ARG A 1 107 ? -3.204 -19.825 -8.244 1.00 86.94 107 ARG A C 1
ATOM 877 O O . ARG A 1 107 ? -3.848 -19.961 -7.209 1.00 86.94 107 ARG A O 1
ATOM 884 N N . ILE A 1 108 ? -2.456 -18.748 -8.493 1.00 84.00 108 ILE A N 1
ATOM 885 C CA . ILE A 1 108 ? -2.291 -17.639 -7.539 1.00 84.00 108 ILE A CA 1
ATOM 886 C C . ILE A 1 108 ? -3.633 -17.001 -7.192 1.00 84.00 108 ILE A C 1
ATOM 888 O O . ILE A 1 108 ? -3.864 -16.618 -6.045 1.00 84.00 108 ILE A O 1
ATOM 892 N N . SER A 1 109 ? -4.533 -16.902 -8.170 1.00 79.62 109 SER A N 1
ATOM 893 C CA . SER A 1 109 ? -5.868 -16.357 -7.963 1.00 79.62 109 SER A CA 1
ATOM 894 C C . SER A 1 109 ? -6.684 -17.186 -6.978 1.00 79.62 109 SER A C 1
ATOM 896 O O . SER A 1 109 ? -7.357 -16.622 -6.122 1.00 79.62 109 SER A O 1
ATOM 898 N N . GLN A 1 110 ? -6.584 -18.514 -7.059 1.00 79.75 110 GLN A N 1
ATOM 899 C CA . GLN A 1 110 ? -7.278 -19.442 -6.171 1.00 79.75 110 GLN A CA 1
ATOM 900 C C . GLN A 1 110 ? -6.645 -19.467 -4.781 1.00 79.75 110 GLN A C 1
ATOM 902 O O . GLN A 1 110 ? -7.366 -19.421 -3.791 1.00 79.75 110 GLN A O 1
ATOM 907 N N . GLU A 1 111 ? -5.313 -19.474 -4.697 1.00 80.56 111 GLU A N 1
ATOM 908 C CA . GLU A 1 111 ? -4.581 -19.421 -3.423 1.00 80.56 111 GLU A CA 1
ATOM 909 C C . GLU A 1 111 ? -4.886 -18.140 -2.641 1.00 80.56 111 GLU A C 1
ATOM 911 O O . GLU A 1 111 ? -5.056 -18.172 -1.425 1.00 80.56 111 GLU A O 1
ATOM 916 N N . ASN A 1 112 ? -5.017 -17.013 -3.344 1.00 74.06 112 ASN A N 1
ATOM 917 C CA . ASN A 1 112 ? -5.340 -15.725 -2.739 1.00 74.06 112 ASN A CA 1
ATOM 918 C C . ASN A 1 112 ? -6.847 -15.470 -2.592 1.00 74.06 112 ASN A C 1
ATOM 920 O O . ASN A 1 112 ? -7.226 -14.371 -2.172 1.00 74.06 112 ASN A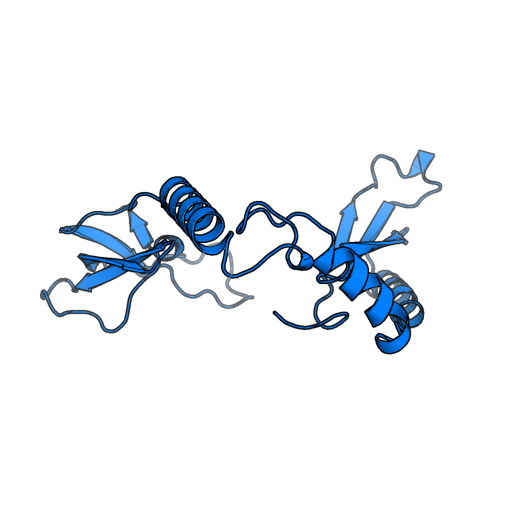 O 1
ATOM 924 N N . ARG A 1 113 ? -7.727 -16.432 -2.914 1.00 71.69 113 ARG A N 1
ATOM 925 C CA . ARG A 1 113 ? -9.156 -16.275 -2.615 1.00 71.69 113 ARG A CA 1
ATOM 926 C C . ARG A 1 113 ? -9.326 -16.212 -1.107 1.00 71.69 113 ARG A C 1
ATOM 928 O O . ARG A 1 113 ? -9.231 -17.216 -0.402 1.00 71.69 113 ARG A O 1
ATOM 935 N N . LYS A 1 114 ? -9.650 -15.022 -0.610 1.00 77.12 114 LYS A N 1
ATOM 936 C CA . LYS A 1 114 ? -10.184 -14.891 0.742 1.00 77.12 114 LYS A CA 1
ATOM 937 C C . LYS A 1 114 ? -11.495 -15.659 0.814 1.00 77.12 114 LYS A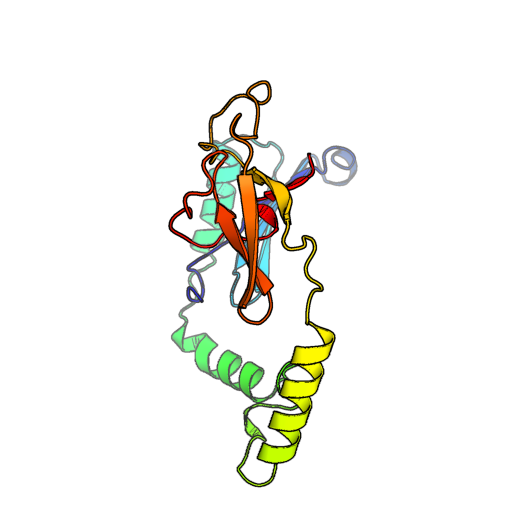 C 1
ATOM 939 O O . LYS A 1 114 ? -12.239 -15.671 -0.159 1.00 77.12 114 LYS A O 1
ATOM 944 N N . LYS A 1 115 ? -11.766 -16.311 1.945 1.00 83.00 115 LYS A N 1
ATOM 945 C CA . LYS A 1 115 ? -13.084 -16.889 2.242 1.00 83.00 115 LYS A CA 1
ATOM 946 C C . LYS A 1 115 ? -14.038 -15.765 2.637 1.00 83.00 115 LYS A C 1
ATOM 948 O O . LYS A 1 115 ? -13.600 -14.771 3.207 1.00 83.00 115 LYS A O 1
ATOM 953 N N . ALA A 1 116 ? -15.323 -15.920 2.329 1.00 85.88 116 ALA A N 1
ATOM 954 C CA . ALA A 1 116 ? -16.324 -14.959 2.767 1.00 85.88 116 ALA A CA 1
ATOM 955 C C . ALA A 1 116 ? -16.428 -15.037 4.289 1.00 85.88 116 ALA A C 1
ATOM 957 O O . ALA A 1 116 ? -16.660 -16.116 4.835 1.00 85.88 116 ALA A O 1
ATOM 958 N N . LYS A 1 117 ? -16.232 -13.907 4.966 1.00 88.81 117 LYS A N 1
ATOM 959 C CA . LYS A 1 117 ? -16.374 -13.827 6.419 1.00 88.81 117 LYS A CA 1
ATOM 960 C C . LYS A 1 117 ? -17.825 -13.968 6.860 1.00 88.81 117 LYS A C 1
ATOM 962 O O . LYS A 1 117 ? -18.060 -14.547 7.911 1.00 88.81 117 LYS A O 1
ATOM 967 N N . PHE A 1 118 ? -18.776 -13.464 6.076 1.00 91.06 118 PHE A N 1
ATOM 968 C CA . PHE A 1 118 ? -20.195 -13.483 6.425 1.00 91.06 118 PHE A CA 1
ATOM 969 C C . PHE A 1 118 ? -21.027 -14.303 5.433 1.00 91.06 118 PHE A C 1
ATOM 971 O O . PHE A 1 118 ? -20.646 -14.477 4.274 1.00 91.06 118 PHE A O 1
ATOM 978 N N . MET A 1 119 ? -22.184 -14.787 5.889 1.00 92.25 119 MET A N 1
ATOM 979 C CA . MET A 1 119 ? -23.114 -15.598 5.100 1.00 92.25 119 MET A CA 1
ATOM 980 C C . MET A 1 119 ? -24.463 -14.894 4.932 1.00 92.25 119 MET A C 1
ATOM 982 O O . MET A 1 119 ? -24.809 -13.986 5.687 1.00 92.25 119 MET A O 1
ATOM 986 N N . VAL A 1 120 ? -25.236 -15.319 3.930 1.00 93.56 120 VAL A N 1
ATOM 987 C CA . VAL A 1 120 ? -26.611 -14.837 3.729 1.00 93.56 120 VAL A CA 1
ATOM 988 C C . VAL A 1 120 ? -27.441 -15.123 4.984 1.00 93.56 120 VAL A C 1
ATOM 990 O O . VAL A 1 120 ? -27.356 -16.206 5.554 1.00 93.56 120 VAL A O 1
ATOM 993 N N . GLY A 1 121 ? -28.223 -14.137 5.420 1.00 91.75 121 GLY A N 1
ATOM 994 C CA . GLY A 1 121 ? -29.036 -14.197 6.635 1.00 91.75 121 GLY A CA 1
ATOM 995 C C . GLY A 1 121 ? -28.339 -13.689 7.900 1.00 91.75 121 GLY A C 1
ATOM 996 O O . GLY A 1 121 ? -29.014 -13.464 8.902 1.00 91.75 121 GLY A O 1
ATOM 997 N N . TYR A 1 122 ? -27.022 -13.450 7.876 1.00 93.81 122 TYR A N 1
ATOM 998 C CA . TYR A 1 122 ? -26.331 -12.870 9.030 1.00 93.81 122 TYR A CA 1
ATOM 999 C C . TYR A 1 122 ? -26.777 -11.425 9.251 1.00 93.81 122 TYR A C 1
ATOM 1001 O O . TYR A 1 122 ? -26.881 -10.644 8.300 1.00 93.81 122 TYR A O 1
ATOM 1009 N N . LYS A 1 123 ? -27.005 -11.075 10.520 1.00 92.00 123 LYS A N 1
ATOM 1010 C CA . LYS A 1 123 ? -27.260 -9.699 10.939 1.00 92.00 123 LYS A CA 1
ATOM 1011 C C . LYS A 1 123 ? -25.934 -9.004 11.216 1.00 92.00 123 LYS A C 1
ATOM 1013 O O . LYS A 1 123 ? -25.109 -9.518 11.968 1.00 92.00 123 LYS A O 1
ATOM 1018 N N . VAL A 1 124 ? -25.735 -7.848 10.604 1.00 91.00 124 VAL A N 1
ATOM 1019 C CA . VAL A 1 124 ? -24.492 -7.079 10.668 1.00 91.00 124 VAL A CA 1
ATOM 1020 C C . VAL A 1 124 ? -24.786 -5.606 10.905 1.00 91.00 124 VAL A C 1
ATOM 1022 O O . VAL A 1 124 ? -25.881 -5.116 10.617 1.00 91.00 124 VAL A O 1
ATOM 1025 N N . ARG A 1 125 ? -23.790 -4.890 11.421 1.00 89.38 125 ARG A N 1
ATOM 1026 C CA . ARG A 1 125 ? -23.781 -3.424 11.475 1.00 89.38 125 ARG A CA 1
ATOM 1027 C C . ARG A 1 125 ? -22.742 -2.875 10.514 1.00 89.38 125 ARG A C 1
ATOM 1029 O O . ARG A 1 125 ? -21.704 -3.502 10.304 1.00 89.38 125 ARG A O 1
ATOM 1036 N N . VAL A 1 126 ? -23.014 -1.698 9.965 1.00 84.38 126 VAL A N 1
ATOM 1037 C CA . VAL A 1 126 ? -22.107 -1.007 9.042 1.00 84.38 126 VAL A CA 1
ATOM 1038 C C . VAL A 1 126 ? -21.283 0.028 9.807 1.00 84.38 126 VAL A C 1
ATOM 1040 O O . VAL A 1 126 ? -21.788 0.707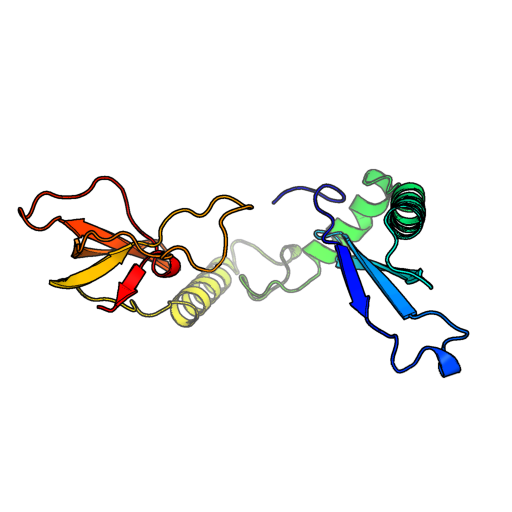 10.707 1.00 84.38 126 VAL A O 1
ATOM 1043 N N . SER A 1 127 ? -20.002 0.137 9.461 1.00 79.00 127 SER A N 1
ATOM 1044 C CA . SER A 1 127 ? -19.103 1.163 9.982 1.00 79.00 127 SER A CA 1
ATOM 1045 C C . SER A 1 127 ? -19.635 2.558 9.668 1.00 79.00 127 SER A C 1
ATOM 1047 O O . SER A 1 127 ? -20.042 2.841 8.542 1.00 79.00 127 SER A O 1
ATOM 1049 N N . LYS A 1 128 ? -19.594 3.460 10.646 1.00 72.94 128 LYS A N 1
ATOM 1050 C CA . LYS A 1 128 ? -19.855 4.875 10.393 1.00 72.94 128 LYS A CA 1
ATOM 1051 C C . LYS A 1 128 ? -18.640 5.467 9.671 1.00 72.94 128 LYS A C 1
ATOM 1053 O O . LYS A 1 128 ? -17.517 5.315 10.154 1.00 72.94 128 LYS A O 1
ATOM 1058 N N . MET A 1 129 ? -18.843 6.158 8.544 1.00 64.25 129 MET A N 1
ATOM 1059 C CA . MET A 1 129 ? -17.762 6.935 7.927 1.00 64.25 129 MET A CA 1
ATOM 1060 C C . MET A 1 129 ? -17.308 8.014 8.910 1.00 64.25 129 MET A C 1
ATOM 1062 O O . MET A 1 129 ? -18.034 8.975 9.166 1.00 64.25 129 MET A O 1
ATOM 1066 N N . LYS A 1 130 ? -16.112 7.837 9.471 1.00 57.59 130 LYS A N 1
ATOM 1067 C CA . LYS A 1 130 ? -15.504 8.829 10.350 1.00 57.59 130 LYS A CA 1
ATOM 1068 C C . LYS A 1 130 ? -14.933 9.974 9.538 1.00 57.59 130 LYS A C 1
ATOM 1070 O O . LYS A 1 130 ? -14.208 9.753 8.568 1.00 57.59 130 LYS A O 1
ATOM 1075 N N . GLN A 1 131 ? -15.172 11.196 9.994 1.00 56.97 131 GLN A N 1
ATOM 1076 C CA . GLN A 1 131 ? -14.321 12.312 9.602 1.00 56.97 131 GLN A CA 1
ATOM 1077 C C . GLN A 1 131 ? -13.022 12.289 10.414 1.00 56.97 131 GLN A C 1
ATOM 1079 O O . GLN A 1 131 ? -12.999 11.816 11.550 1.00 56.97 131 GLN A O 1
ATOM 1084 N N . VAL A 1 132 ? -11.947 12.828 9.831 1.00 54.78 132 VAL A N 1
ATOM 1085 C CA . VAL A 1 132 ? -10.566 12.808 10.363 1.00 54.78 132 VAL A CA 1
ATOM 1086 C C . VAL A 1 132 ? -10.452 13.362 11.799 1.00 54.78 132 VAL A C 1
ATOM 1088 O O . VAL A 1 132 ? -9.496 13.052 12.502 1.00 54.78 132 VAL A O 1
ATOM 1091 N N . PHE A 1 133 ? -11.447 14.121 12.268 1.00 58.69 133 PHE A N 1
ATOM 1092 C CA . PHE A 1 133 ? -11.457 14.800 13.567 1.00 58.69 133 PHE A CA 1
ATOM 1093 C C . PHE A 1 133 ? -12.524 14.288 14.561 1.00 58.69 133 PHE A C 1
ATOM 1095 O O . PHE A 1 133 ? -12.776 14.944 15.574 1.00 58.69 133 PHE A O 1
ATOM 1102 N N . GLU A 1 134 ? -13.182 13.147 14.314 1.00 59.47 134 GLU A N 1
ATOM 1103 C CA . GLU A 1 134 ? -14.158 12.597 15.272 1.00 59.47 134 GLU A CA 1
ATOM 1104 C C . GLU A 1 134 ? -13.475 12.032 16.535 1.00 59.47 134 GLU A C 1
ATOM 1106 O O . GLU A 1 134 ? -12.567 11.201 16.472 1.00 59.47 134 GLU A O 1
ATOM 1111 N N . LYS A 1 135 ? -13.938 12.478 17.711 1.00 59.31 135 LYS A N 1
ATOM 1112 C CA . LYS A 1 135 ? -13.400 12.095 19.028 1.00 59.31 135 LYS A CA 1
ATOM 1113 C C . LYS A 1 135 ? -13.642 10.608 19.330 1.00 59.31 135 LYS A C 1
ATOM 1115 O O . LYS A 1 135 ? -14.725 10.093 19.092 1.00 59.31 135 LYS A O 1
ATOM 1120 N N . GLY A 1 136 ? -12.666 9.926 19.936 1.00 57.75 136 GLY A N 1
ATOM 1121 C CA . GLY A 1 136 ? -12.662 8.461 20.110 1.00 57.75 136 GLY A CA 1
ATOM 1122 C C . GLY A 1 136 ? -13.777 7.836 20.966 1.00 57.75 136 GLY A C 1
ATOM 1123 O O . GLY A 1 136 ? -13.894 6.616 20.974 1.00 57.75 136 GLY A O 1
ATOM 1124 N N . TYR A 1 137 ? -14.592 8.633 21.665 1.00 64.62 137 TYR A N 1
ATOM 1125 C CA . TYR A 1 137 ? -15.726 8.144 22.459 1.00 64.62 137 TYR A CA 1
ATOM 1126 C C . TYR A 1 137 ? -17.050 8.073 21.680 1.00 64.62 137 TYR A C 1
ATOM 1128 O O . TYR A 1 137 ? -18.039 7.577 22.219 1.00 64.62 137 TYR A O 1
ATOM 1136 N N . THR A 1 138 ? -17.120 8.572 20.438 1.00 61.72 138 THR A N 1
ATOM 1137 C CA . THR A 1 138 ? -18.326 8.406 19.615 1.00 61.72 138 THR A CA 1
ATOM 1138 C C . THR A 1 138 ? -18.417 6.975 19.068 1.00 61.72 138 THR A C 1
ATOM 1140 O O . THR A 1 138 ? -17.400 6.412 18.659 1.00 61.72 138 THR A O 1
ATOM 1143 N N . PRO A 1 139 ? -19.615 6.356 19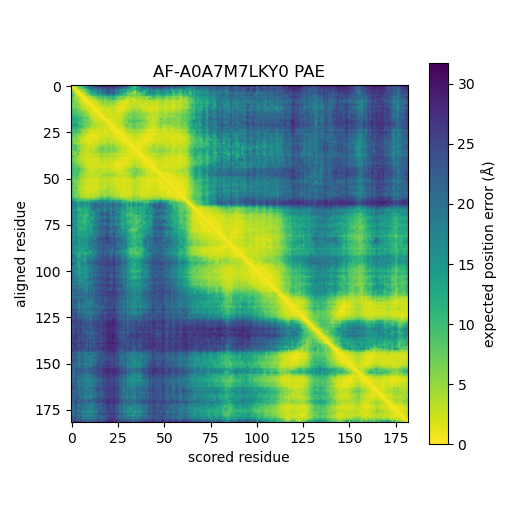.036 1.00 62.94 139 PRO A N 1
ATOM 1144 C CA . PRO A 1 139 ? -19.786 5.022 18.466 1.00 62.94 139 PRO A CA 1
ATOM 1145 C C . PRO A 1 139 ? -19.357 4.959 16.991 1.00 62.94 139 PRO A C 1
ATOM 1147 O O . PRO A 1 139 ? -19.781 5.773 16.172 1.00 62.94 139 PRO A O 1
ATOM 1150 N N . ASN A 1 140 ? -18.550 3.951 16.646 1.00 60.06 140 ASN A N 1
ATOM 1151 C CA . ASN A 1 140 ? -17.984 3.757 15.298 1.00 60.06 140 ASN A CA 1
ATOM 1152 C C . ASN A 1 140 ? -18.905 2.963 14.357 1.00 60.06 140 ASN A C 1
ATOM 1154 O O . ASN A 1 140 ? -18.528 2.660 13.224 1.00 60.06 140 ASN A O 1
ATOM 1158 N N . LEU A 1 141 ? -20.081 2.574 14.842 1.00 59.78 141 LEU A N 1
ATOM 1159 C CA . LEU A 1 141 ? -21.056 1.750 14.140 1.00 59.78 141 LEU A CA 1
ATOM 1160 C C . LEU A 1 141 ? -22.337 2.551 13.965 1.00 59.78 141 LEU A C 1
ATOM 1162 O O . LEU A 1 141 ? -22.746 3.270 14.880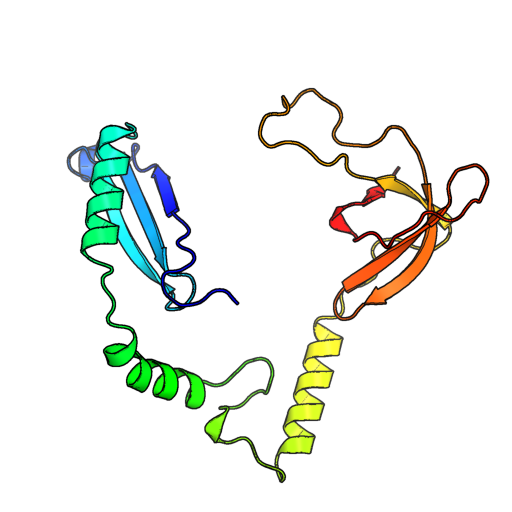 1.00 59.78 141 LEU A O 1
ATOM 1166 N N . LEU A 1 142 ? -22.992 2.386 12.819 1.00 66.38 142 LEU A N 1
ATOM 1167 C CA . LEU A 1 142 ? -24.383 2.798 12.696 1.00 66.38 142 LEU A CA 1
ATOM 1168 C C . LEU A 1 142 ? -25.234 2.017 13.712 1.00 66.38 142 LEU A C 1
ATOM 1170 O O . LEU A 1 142 ? -24.951 0.861 14.045 1.00 66.38 142 LEU A O 1
ATOM 1174 N N . THR A 1 143 ? -26.265 2.673 14.242 1.00 66.00 143 THR A N 1
ATOM 1175 C CA . THR A 1 143 ? -27.252 2.042 15.131 1.00 66.00 143 THR A CA 1
ATOM 1176 C C . THR A 1 143 ? -28.121 1.033 14.389 1.00 66.00 143 THR A C 1
ATOM 1178 O O . THR A 1 143 ? -28.642 0.108 15.009 1.00 66.00 143 THR A O 1
ATOM 1181 N N . GLU A 1 144 ? -28.255 1.197 13.074 1.00 80.00 144 GLU A N 1
ATOM 1182 C CA . GLU A 1 144 ? -29.063 0.338 12.221 1.00 80.00 144 GLU A CA 1
ATOM 1183 C C . GLU A 1 144 ? -28.429 -1.043 12.028 1.00 80.00 144 GLU A C 1
ATOM 1185 O O . GLU A 1 144 ? -27.218 -1.204 11.848 1.00 80.00 144 GLU A O 1
ATOM 1190 N N . VAL A 1 145 ? -29.294 -2.051 12.089 1.00 86.31 145 VAL A N 1
ATOM 1191 C CA . VAL A 1 145 ? -28.965 -3.456 11.879 1.00 86.31 145 VAL A CA 1
ATOM 1192 C C . VAL A 1 145 ? -29.471 -3.862 10.509 1.00 86.31 145 VAL A C 1
ATOM 1194 O O . VAL A 1 145 ? -30.644 -3.669 10.193 1.00 86.31 145 VAL A O 1
ATOM 1197 N N . PHE A 1 146 ? -28.608 -4.518 9.745 1.00 91.06 146 PHE A N 1
ATOM 1198 C CA . PHE A 1 146 ? -28.921 -4.991 8.406 1.00 91.06 146 PHE A CA 1
ATOM 1199 C C . PHE A 1 146 ? -28.752 -6.497 8.305 1.00 91.06 146 PHE A C 1
ATOM 1201 O O . PHE A 1 146 ? -27.976 -7.100 9.045 1.00 91.06 146 PHE A O 1
ATOM 1208 N N . THR A 1 147 ? -29.464 -7.107 7.364 1.00 93.38 147 THR A N 1
ATOM 1209 C CA . THR A 1 147 ? -29.342 -8.537 7.072 1.00 93.38 147 THR A CA 1
ATOM 1210 C C . THR A 1 147 ? -28.647 -8.726 5.735 1.00 93.38 147 THR A C 1
ATOM 1212 O O . THR A 1 147 ? -29.026 -8.108 4.739 1.00 93.38 147 THR A O 1
ATOM 1215 N N . ILE A 1 148 ? -27.647 -9.604 5.677 1.00 94.50 148 ILE A N 1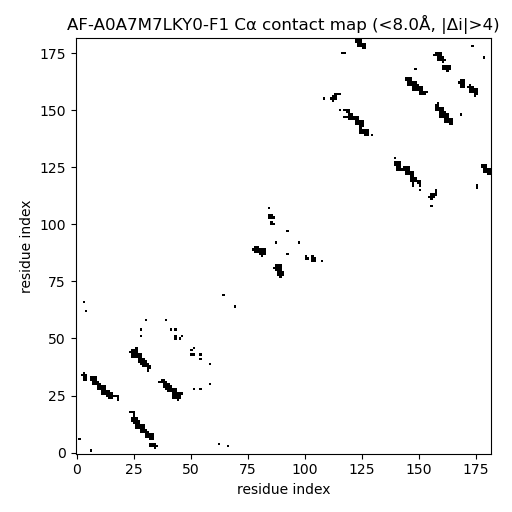
ATOM 1216 C CA . ILE A 1 148 ? -26.981 -9.938 4.415 1.00 94.50 148 ILE A CA 1
ATOM 1217 C C . ILE A 1 148 ? -27.958 -10.694 3.519 1.00 94.50 148 ILE A C 1
ATOM 1219 O O . ILE A 1 148 ? -28.418 -11.782 3.860 1.00 94.50 148 ILE A O 1
ATOM 1223 N N . SER A 1 149 ? -28.251 -10.130 2.352 1.00 93.81 149 SER A N 1
ATOM 1224 C CA . SER A 1 149 ? -29.131 -10.730 1.349 1.00 93.81 149 SER A CA 1
ATOM 1225 C C . SER A 1 149 ? -28.355 -11.533 0.305 1.00 93.81 149 SER A C 1
ATOM 1227 O O . SER A 1 149 ? -28.853 -12.544 -0.183 1.00 93.81 149 SER A O 1
ATOM 1229 N N . LYS A 1 150 ? -27.122 -11.124 -0.030 1.00 93.06 150 LYS A N 1
ATOM 1230 C CA . LYS A 1 150 ? -26.288 -11.820 -1.021 1.00 93.06 150 LYS A CA 1
ATOM 1231 C C . LYS A 1 150 ? -24.801 -11.635 -0.747 1.00 93.06 150 LYS A C 1
ATOM 1233 O O . LYS A 1 150 ? -24.358 -10.526 -0.459 1.00 93.06 150 LYS A O 1
ATOM 1238 N N . VAL A 1 151 ? -24.032 -12.703 -0.936 1.00 92.00 151 VAL A N 1
ATOM 1239 C CA . VAL A 1 151 ? -22.563 -12.672 -0.962 1.00 92.00 151 VAL A CA 1
ATOM 1240 C C . VAL A 1 151 ? -22.107 -12.761 -2.418 1.00 92.00 151 VAL A C 1
ATOM 1242 O O . VAL A 1 151 ? -22.473 -13.699 -3.126 1.00 92.00 151 VAL A O 1
ATOM 1245 N N . VAL A 1 152 ? -21.349 -11.772 -2.891 1.00 89.06 152 VAL A N 1
ATOM 1246 C CA . VAL A 1 152 ? -20.886 -11.671 -4.283 1.00 89.06 152 VAL A CA 1
ATOM 1247 C C . VAL A 1 152 ? -19.363 -11.696 -4.313 1.00 89.06 152 VAL A C 1
ATOM 1249 O O . VAL A 1 152 ? -18.712 -10.887 -3.656 1.00 89.06 152 VAL A O 1
ATOM 1252 N N . LEU A 1 153 ? -18.783 -12.622 -5.081 1.00 81.56 153 LEU A N 1
ATOM 1253 C CA . LEU A 1 153 ? -17.338 -12.673 -5.301 1.00 81.56 153 LEU A CA 1
ATOM 1254 C C . LEU A 1 153 ? -16.936 -11.617 -6.339 1.00 81.56 153 LEU A C 1
ATOM 1256 O O . LEU A 1 153 ? -17.124 -11.819 -7.537 1.00 81.56 153 LEU A O 1
ATOM 1260 N N . THR A 1 154 ? -16.344 -10.522 -5.876 1.00 76.88 154 THR A N 1
ATOM 1261 C CA . THR A 1 154 ? -15.747 -9.475 -6.713 1.00 76.88 154 THR A CA 1
ATOM 1262 C C . THR A 1 154 ? -14.233 -9.647 -6.654 1.00 76.88 154 THR A C 1
ATOM 1264 O O . THR A 1 154 ? -13.565 -9.082 -5.790 1.00 76.88 154 THR A O 1
ATOM 1267 N N . TYR A 1 155 ? -13.694 -10.513 -7.518 1.00 65.50 155 TYR A N 1
ATOM 1268 C CA . TYR A 1 155 ? -12.318 -11.007 -7.410 1.00 65.50 155 TYR A CA 1
ATOM 1269 C C . TYR A 1 155 ? -11.288 -9.889 -7.112 1.00 65.50 155 TYR A C 1
ATOM 1271 O O . TYR A 1 155 ? -11.252 -8.899 -7.846 1.00 65.50 155 TYR A O 1
ATOM 1279 N N . PRO A 1 156 ? -10.433 -10.039 -6.075 1.00 67.56 156 PRO A N 1
ATOM 1280 C CA . PRO A 1 156 ? -10.258 -11.216 -5.209 1.00 67.56 156 PRO A CA 1
ATOM 1281 C C . PRO A 1 156 ? -11.050 -11.184 -3.882 1.00 67.56 156 PRO A C 1
ATOM 1283 O O . PRO A 1 156 ? -10.834 -12.051 -3.035 1.00 67.56 156 PRO A O 1
ATOM 1286 N N . VAL A 1 157 ? -11.931 -10.201 -3.662 1.00 81.25 157 VAL A N 1
ATOM 1287 C CA . VAL A 1 157 ? -12.628 -9.982 -2.378 1.00 81.25 157 VAL A CA 1
ATOM 1288 C C . VAL A 1 157 ? -14.137 -10.223 -2.477 1.00 81.25 157 VAL A C 1
ATOM 1290 O O . VAL A 1 157 ? -14.726 -10.190 -3.553 1.00 81.25 157 VAL A O 1
ATOM 1293 N N . TYR A 1 158 ? -14.796 -10.475 -1.347 1.00 88.00 158 TYR A N 1
ATOM 1294 C CA . TYR A 1 158 ? -16.257 -10.548 -1.311 1.00 88.00 158 TYR A CA 1
ATOM 1295 C C . TYR A 1 158 ? -16.868 -9.173 -1.063 1.00 88.00 158 TYR A C 1
ATOM 1297 O O . TYR A 1 158 ? -16.386 -8.409 -0.226 1.00 88.00 158 TYR A O 1
ATOM 1305 N N . THR A 1 159 ? -17.956 -8.895 -1.775 1.00 91.12 159 THR A N 1
ATOM 1306 C CA . THR A 1 159 ? -18.864 -7.785 -1.487 1.00 91.12 159 THR A CA 1
ATOM 1307 C C . THR A 1 159 ? -20.220 -8.334 -1.061 1.00 91.12 159 THR A C 1
ATOM 1309 O O . THR A 1 159 ? -20.649 -9.402 -1.506 1.00 91.12 159 THR A O 1
ATOM 1312 N N . TYR A 1 160 ? -20.899 -7.610 -0.182 1.00 92.81 160 TYR A N 1
ATOM 1313 C CA . TYR A 1 160 ? -22.141 -8.032 0.446 1.00 92.81 160 TYR A CA 1
ATOM 1314 C C . TYR A 1 160 ? -23.268 -7.090 0.033 1.00 92.81 160 TYR A C 1
ATOM 1316 O O . TYR A 1 160 ? -23.145 -5.867 0.111 1.00 92.81 160 TYR A O 1
ATOM 1324 N N . LYS A 1 161 ? -24.377 -7.667 -0.424 1.00 94.12 161 LYS A N 1
ATOM 1325 C CA . LYS A 1 161 ? -25.653 -6.962 -0.568 1.00 94.12 161 LYS A CA 1
ATOM 1326 C C . LYS A 1 161 ? -26.453 -7.173 0.703 1.00 94.12 161 LYS A C 1
ATOM 1328 O O . LYS A 1 161 ? -26.407 -8.257 1.289 1.00 94.12 161 LYS A O 1
ATOM 1333 N N . MET A 1 162 ? -27.173 -6.142 1.117 1.00 92.75 162 MET A N 1
ATOM 1334 C CA . MET A 1 162 ? -27.903 -6.139 2.377 1.00 92.75 162 MET A CA 1
ATOM 1335 C C . MET A 1 162 ? -29.339 -5.681 2.169 1.00 92.75 162 MET A C 1
ATOM 1337 O O . MET A 1 162 ? -29.671 -5.083 1.144 1.00 92.75 162 MET A O 1
ATOM 1341 N N . LYS A 1 163 ? -30.175 -5.994 3.150 1.00 93.69 163 LYS A N 1
ATOM 1342 C CA . LYS A 1 163 ? -31.539 -5.499 3.290 1.00 93.69 163 LYS A CA 1
ATOM 1343 C C . LYS A 1 163 ? -31.759 -4.974 4.707 1.00 93.69 163 LYS A C 1
ATOM 1345 O O . LYS A 1 163 ? -31.072 -5.415 5.637 1.00 93.69 163 LYS A O 1
ATOM 1350 N N . ASP A 1 164 ? -32.666 -4.023 4.847 1.00 89.94 164 ASP A N 1
ATOM 1351 C CA . ASP A 1 164 ? -33.056 -3.458 6.139 1.00 89.94 164 ASP A CA 1
ATOM 1352 C C . ASP A 1 164 ? -34.004 -4.387 6.927 1.00 89.94 164 ASP A C 1
ATOM 1354 O O . ASP A 1 164 ? -34.206 -5.551 6.568 1.00 89.94 164 ASP A O 1
ATOM 1358 N N . TYR A 1 165 ? -34.551 -3.897 8.045 1.00 87.62 165 TYR A N 1
ATOM 1359 C CA . TYR A 1 165 ? -35.504 -4.651 8.870 1.00 87.62 165 TYR A CA 1
ATOM 1360 C C . TYR A 1 165 ? -36.862 -4.874 8.179 1.00 87.62 165 TYR A C 1
ATOM 1362 O O . TYR A 1 165 ? -37.584 -5.796 8.543 1.00 87.62 165 TYR A O 1
ATOM 1370 N N . GLN A 1 166 ? -37.202 -4.057 7.180 1.00 89.75 166 GLN A N 1
ATOM 1371 C CA . GLN A 1 166 ? -38.422 -4.175 6.375 1.00 89.75 166 GLN A CA 1
ATOM 1372 C C . GLN A 1 166 ? -38.200 -5.015 5.107 1.00 89.75 166 GLN A C 1
ATOM 1374 O O . GLN A 1 166 ? -39.016 -4.978 4.186 1.00 89.75 166 GLN A O 1
ATOM 1379 N N . ASP A 1 167 ? -37.092 -5.761 5.050 1.00 88.00 167 ASP A N 1
ATOM 1380 C CA . ASP A 1 167 ? -36.658 -6.562 3.909 1.00 88.00 167 ASP A CA 1
ATOM 1381 C C . ASP A 1 167 ? -36.413 -5.766 2.613 1.00 88.00 167 ASP A C 1
ATOM 1383 O O . ASP A 1 167 ? -36.253 -6.361 1.541 1.00 88.00 167 ASP A O 1
ATOM 1387 N N . GLN A 1 168 ? -36.295 -4.437 2.691 1.00 91.44 168 GLN A N 1
ATOM 1388 C CA . GLN A 1 168 ? -35.995 -3.605 1.532 1.00 91.44 168 GLN A CA 1
ATOM 1389 C C . GLN A 1 168 ? -34.501 -3.675 1.199 1.00 91.44 168 GLN A C 1
ATOM 1391 O O . GLN A 1 168 ? -33.653 -3.532 2.088 1.00 91.44 168 GLN A O 1
ATOM 1396 N N . PRO A 1 169 ? -34.132 -3.914 -0.072 1.00 91.56 169 PRO A N 1
ATOM 1397 C CA . PRO A 1 169 ? -32.738 -3.988 -0.475 1.00 91.56 169 PRO A CA 1
ATOM 1398 C C . PRO A 1 169 ? -32.066 -2.618 -0.364 1.00 91.56 169 PRO A C 1
ATOM 1400 O O . PRO A 1 169 ? -32.605 -1.600 -0.791 1.00 91.56 169 PRO A O 1
ATOM 1403 N N . ILE A 1 170 ? -30.836 -2.611 0.140 1.00 89.44 170 ILE A N 1
ATOM 1404 C CA . ILE A 1 170 ? -30.030 -1.397 0.250 1.00 89.44 170 ILE A CA 1
ATOM 1405 C C . ILE A 1 170 ? -29.195 -1.241 -1.013 1.00 89.44 170 ILE A C 1
ATOM 1407 O O . ILE A 1 170 ? -28.554 -2.186 -1.490 1.00 89.44 170 ILE A O 1
ATOM 1411 N N . THR A 1 171 ? -29.183 -0.027 -1.551 1.00 85.75 171 THR A N 1
ATOM 1412 C CA . THR A 1 171 ? -28.377 0.323 -2.718 1.00 85.75 171 THR A CA 1
ATOM 1413 C C . THR A 1 171 ? -26.886 0.260 -2.388 1.00 85.75 171 THR A C 1
ATOM 1415 O O . THR A 1 171 ? -26.441 0.726 -1.345 1.00 85.75 171 THR A O 1
ATOM 1418 N N . GLY A 1 172 ? -26.091 -0.281 -3.313 1.00 84.50 172 GLY A N 1
ATOM 1419 C CA . GLY A 1 172 ? -24.642 -0.427 -3.145 1.00 84.50 172 GLY A CA 1
ATOM 1420 C C . GLY A 1 172 ? -24.217 -1.846 -2.770 1.00 84.50 172 GLY A C 1
ATOM 1421 O O . GLY A 1 172 ? -25.029 -2.765 -2.692 1.00 84.50 172 GLY A O 1
ATOM 1422 N N . GLY A 1 173 ? -22.913 -2.083 -2.698 1.00 88.31 173 GLY A N 1
ATOM 1423 C CA . GLY A 1 173 ? -22.325 -3.333 -2.219 1.00 88.31 173 GLY A CA 1
ATOM 1424 C C . GLY A 1 173 ? -21.251 -2.981 -1.204 1.00 88.31 173 GLY A C 1
ATOM 1425 O O . GLY A 1 173 ? -20.486 -2.054 -1.445 1.00 88.31 173 GLY A O 1
ATOM 1426 N N . PHE A 1 174 ? -21.232 -3.693 -0.086 1.00 89.62 174 PHE A N 1
ATOM 1427 C CA . PHE A 1 174 ? -20.391 -3.372 1.063 1.00 89.62 174 PHE A CA 1
ATOM 1428 C C . PHE A 1 174 ? -19.217 -4.338 1.136 1.00 89.62 174 PHE A C 1
ATOM 1430 O O . PHE A 1 174 ? -19.372 -5.531 0.864 1.00 89.62 174 PHE A O 1
ATOM 1437 N N . TYR A 1 175 ? -18.041 -3.841 1.490 1.00 89.00 175 TYR A N 1
ATOM 1438 C CA . TYR A 1 175 ? -16.857 -4.659 1.712 1.00 89.00 175 TYR A CA 1
ATOM 1439 C C . TYR A 1 175 ? -16.849 -5.246 3.122 1.00 89.00 175 TYR A C 1
ATOM 1441 O O . TYR A 1 175 ? -17.451 -4.718 4.051 1.00 89.00 175 TYR A O 1
ATOM 1449 N N . GLU A 1 176 ? -16.120 -6.346 3.301 1.00 87.38 176 GLU A N 1
ATOM 1450 C CA . GLU A 1 176 ? -16.000 -7.026 4.594 1.00 87.38 176 GLU A CA 1
ATOM 1451 C C . GLU A 1 176 ? -15.545 -6.101 5.734 1.00 87.38 176 GLU A C 1
ATOM 1453 O O . GLU A 1 176 ? -16.031 -6.227 6.854 1.00 87.38 176 GLU A O 1
ATOM 1458 N N . GLN A 1 177 ? -14.620 -5.179 5.456 1.00 85.31 177 GLN A N 1
ATOM 1459 C CA . GLN A 1 177 ? -14.052 -4.258 6.445 1.00 85.31 177 GLN A CA 1
ATOM 1460 C C . GLN A 1 177 ? -15.062 -3.218 6.941 1.00 85.31 177 GLN A C 1
ATOM 1462 O O . GLN A 1 177 ? -14.860 -2.618 7.994 1.00 85.31 177 GLN A O 1
ATOM 1467 N N . GLU A 1 178 ? -16.135 -3.003 6.184 1.00 85.44 178 GLU A N 1
ATOM 1468 C CA . GLU A 1 178 ? -17.198 -2.064 6.524 1.00 85.44 178 GLU A CA 1
ATOM 1469 C C . GLU A 1 178 ? -18.256 -2.715 7.422 1.00 85.44 178 GLU A C 1
ATOM 1471 O O . GLU A 1 178 ? -19.150 -2.019 7.897 1.00 85.44 178 GLU A O 1
ATOM 1476 N N . LEU A 1 179 ? -18.167 -4.029 7.668 1.00 88.94 179 LEU A N 1
ATOM 1477 C CA . LEU A 1 179 ? -19.188 -4.819 8.352 1.00 88.94 179 LEU A CA 1
ATOM 1478 C C . LEU A 1 179 ? -18.683 -5.423 9.663 1.00 88.94 179 LEU A C 1
ATOM 1480 O O . LEU A 1 179 ? -17.574 -5.956 9.762 1.00 88.94 179 LEU A O 1
ATOM 1484 N N . PHE A 1 180 ? -19.561 -5.416 10.661 1.00 87.00 180 PHE A N 1
ATOM 1485 C CA . PHE A 1 180 ? -19.298 -5.948 11.993 1.00 87.00 180 PHE A CA 1
ATOM 1486 C C . PHE A 1 180 ? -20.376 -6.954 12.392 1.00 87.00 180 PHE A C 1
ATOM 1488 O O . PHE A 1 180 ? -21.559 -6.749 12.109 1.00 87.00 180 PHE A O 1
ATOM 1495 N N . TYR A 1 181 ? -19.946 -8.037 13.049 1.00 82.94 181 TYR A N 1
ATOM 1496 C CA . TYR A 1 181 ? -20.851 -8.989 13.692 1.00 82.94 181 TYR A CA 1
ATOM 1497 C C . TYR A 1 181 ? -21.695 -8.277 14.749 1.00 82.94 181 TYR A C 1
ATOM 1499 O O . TYR A 1 181 ? -21.228 -7.324 15.379 1.00 82.94 181 TYR A O 1
ATOM 1507 N N . MET A 1 182 ? -22.923 -8.755 14.924 1.00 72.94 182 MET A N 1
ATOM 1508 C CA . MET A 1 182 ? -23.725 -8.456 16.105 1.00 72.94 182 MET A CA 1
ATOM 1509 C C . MET A 1 182 ? -23.574 -9.563 17.139 1.00 72.94 182 MET A C 1
ATOM 1511 O O . MET A 1 182 ? -23.378 -10.723 16.709 1.00 72.94 182 MET A O 1
#

Nearest PDB structures (foldseek):
  2x6n-assembly2_E  TM=5.164E-01  e=7.278E-03  Human spumaretrovirus
  2x74-assembly2_A  TM=5.183E-01  e=8.616E-03  Human spumaretrovirus
  2x6n-assembly1_B  TM=5.168E-01  e=8.616E-03  Human spumaretrovirus
  2x6s-assembly3_B  TM=5.004E-01  e=7.699E-03  Human spumaretrovirus
  2x6n-assembly2_F  TM=5.100E-01  e=1.791E-02  Human spumaretrovirus

Radius of gyration: 24.25 Å; Cα contacts (8 Å, |Δi|>4): 254; chains: 1; bounding box: 63×45×52 Å

Mean predicted aligned error: 13.97 Å

Organism: Nasonia vitripennis (NCBI:txid7425)

Solvent-accessible surface area (backbone atoms only — not comparable to full-atom values): 10743 Å² total; per-residue (Å²): 131,81,56,75,84,68,47,66,62,67,52,75,47,83,38,56,94,46,11,82,84,48,80,54,30,24,30,35,43,37,38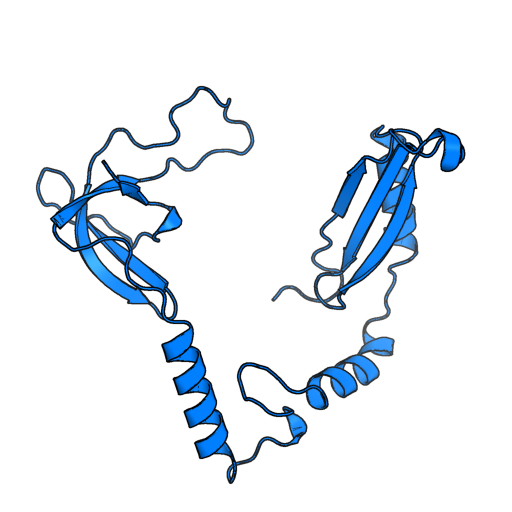,31,32,69,67,82,64,52,70,49,75,45,80,29,63,58,94,44,70,67,55,50,50,53,51,50,49,55,50,56,72,67,64,70,73,60,57,78,76,49,44,65,60,50,53,51,50,58,36,67,37,70,36,83,62,54,73,41,30,62,71,75,65,47,87,88,49,43,69,58,30,51,52,42,34,52,49,53,52,59,73,60,46,64,75,73,90,72,55,67,69,42,56,29,29,43,54,46,88,75,60,101,81,67,63,91,85,58,79,64,51,47,92,61,62,30,32,30,69,38,77,42,84,52,86,67,45,52,32,36,31,35,17,45,88,84,69,47,73,50,88,71,70,42,47,65,91,44,51,39,85,115

InterPro domains:
  IPR001584 Integrase, catalytic core [PS50994] (1-82)
  IPR012337 Ribonuclease H-like superfamily [SSF53098] (6-92)
  IPR036397 Ribonuclease H superfamily [G3DSA:3.30.420.10] (3-89)

pLDDT: mean 82.2, std 11.67, range [43.12, 94.5]

Sequence (182 aa):
MRGLDETWPADLVEMQLYAQENKGYNYLLTVIDVFSKYAWTVPLKQKTGNEVAAAMKSVLDRGKYKWLDILPDLLREYNNSEHRTIGMKPKDGNRKNEAIVLKHFFRISQENRKKAKFMVGYKVRVSKMKQVFEKGYTPNLLTEVFTISKVVLTYPVYTYKMKDYQDQPITGGFYEQELFYM

Foldseek 3Di:
DDDWPPDKDKDKAAQQVCCVVVVQFGIWIWIAGPPVRDIDIDTHNDPDPVRVVVVVVVVVVVPPPPCVVCVVVVVVCQQQDQDQQQRGGVVVDDPVCVVVSVVSNVVVQVVLQDDDPDDFFFKKWFFDPDDPPDDPPDDRTDPFIWTFHDWDCPPRFIWTWIAGPVRHTDPDTHGPVRIDHD